Protein AF-A0A173TYJ1-F1 (afdb_monomer)

Foldseek 3Di:
DLLLLLLLVLLVDLDDDPLLLLLLLLLVLLLVCVVVVVPPDPVVSLVSSVVSCVVSCVVVVHDPVRDLLLLNLLSNLLLLLLSDPDLVSSLVVSLSSNVSRDPPPVSSNSSSLLSSLLVCLQVVNALVCSQVVCCVPVVDHQDCPDDLVSVLSVLLNVDDASCRSSV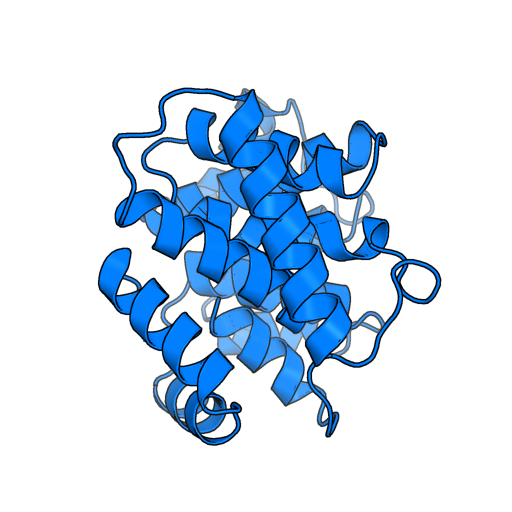VQSPPPDSSSSSSNRSSRQSNHADDPVSSVVSLVSDDPSSNVSVVSSCVVSVGHD

Solvent-accessible surface area (backbone atoms only — not comparable to full-atom values): 11935 Å² total; per-residue (Å²): 94,68,32,18,54,42,38,46,54,78,66,73,58,99,62,88,47,72,48,55,53,48,26,49,30,45,40,51,45,55,58,47,44,70,77,43,77,83,70,88,49,76,71,57,56,56,49,48,49,52,53,37,44,50,51,49,33,55,73,68,74,44,54,81,89,77,48,72,50,64,78,34,33,53,43,38,10,44,44,41,5,57,66,39,91,45,61,66,53,8,28,52,52,16,30,53,62,23,51,80,51,38,84,51,62,69,55,22,51,53,7,14,53,52,4,32,52,23,29,41,19,64,73,66,49,60,63,85,51,47,62,58,51,32,38,73,77,64,73,37,82,86,47,77,86,78,40,72,66,44,34,49,50,56,49,49,60,76,39,92,43,38,65,58,37,45,60,75,42,62,79,51,91,48,68,68,54,26,28,45,44,14,30,49,35,49,24,73,26,76,50,55,57,71,56,47,52,56,44,53,74,72,41,57,68,70,58,35,51,49,52,55,49,50,30,64,75,54,73,50,86,88

Nearest PDB structures (foldseek):
  6hh4-assembly1_A  TM=6.568E-01  e=1.892E-03  Latimeria chalumnae
  2qty-assembly2_B  TM=6.455E-01  e=4.835E-03  Mus musculus
  2woc-assembly3_C  TM=5.487E-01  e=9.681E-04  Rhodospirillum rubrum
  6hh4-assembly2_B  TM=6.088E-01  e=3.234E-03  Latimeria chalumnae
  6d36-assembly1_C  TM=6.332E-01  e=6.045E-03  Homo sapiens

Secondary structure (DSSP, 8-state):
-HHHHHHHHTTT-SS--HHHHHHHHHHHHHHHHHHTTT---HHHHHHHHHHHHHHHHHHTT--TTT--GGGGHHHHHHHHHHH-SSHHHHHHHHHHHHHHH---HHHHHHHHHHHHHHHHHHTT--GGGHHHHHHHHH-----TTS-HHHHHHHHHHT-SSHHHHHHHHTT-S-HHHHHHHHHHHHHHSPPPHHHHHHHHHHS-HHHHHHHHHHHHHTT---

Sequence (222 aa):
MLGCIIGDNLRNQKNSSEGITIMMAVADVLLSKLVFEDLRQESESDTLYRNRFDYFMTHAKKTKKDIQLSQWTQIAAIPIGFSSNTIDEAKEEAKRCTRIMTDNKKKQEEAALLASLIFLGKEGVPKEAIPFFLEAEYNLKLTPKKSPLARAILDLISQESFESYLEHNKLAKRRSYTLLCGGLGQAFFPLPASLSNATLDLLHEDYKRIVLSFHKTYDLAF

Organism: NCBI:txid154288

pLDDT: mean 83.15, std 14.78, range [38.94, 97.81]

Radius of gyration: 16.13 Å; Cα contacts (8 Å, |Δi|>4): 308; chains: 1; bounding box: 39×39×38 Å

Structure (mmCIF, N/CA/C/O backbone):
data_AF-A0A173TYJ1-F1
#
_entry.id   AF-A0A173TYJ1-F1
#
loop_
_atom_site.group_PDB
_atom_site.id
_atom_site.type_symbol
_atom_site.label_atom_id
_atom_site.label_alt_id
_atom_site.label_comp_id
_atom_site.label_asym_id
_atom_site.label_entity_id
_atom_site.label_seq_id
_atom_site.pdbx_PDB_ins_code
_atom_site.Cartn_x
_atom_site.Cartn_y
_atom_site.Cartn_z
_atom_site.occupancy
_atom_site.B_iso_or_equiv
_atom_site.auth_seq_id
_atom_site.auth_comp_id
_atom_site.auth_asym_id
_atom_site.auth_atom_id
_atom_site.pdbx_PDB_model_num
ATOM 1 N N . MET A 1 1 ? 1.668 -3.776 -5.294 1.00 88.69 1 MET A N 1
ATOM 2 C CA . MET A 1 1 ? 2.680 -4.801 -4.936 1.00 88.69 1 MET A CA 1
ATOM 3 C C . MET A 1 1 ? 3.944 -4.761 -5.785 1.00 88.69 1 MET A C 1
ATOM 5 O O . MET A 1 1 ? 5.025 -4.718 -5.207 1.00 88.69 1 MET A O 1
ATOM 9 N N . LEU A 1 2 ? 3.849 -4.839 -7.118 1.00 91.38 2 LEU A N 1
ATOM 10 C CA . LEU A 1 2 ? 5.015 -4.875 -8.008 1.00 91.38 2 LEU A CA 1
ATOM 11 C C . LEU A 1 2 ? 5.965 -3.681 -7.798 1.00 91.38 2 LEU A C 1
ATOM 13 O O . LEU A 1 2 ? 7.179 -3.868 -7.770 1.00 91.38 2 LEU A O 1
ATOM 17 N N . GLY A 1 3 ? 5.428 -2.492 -7.508 1.00 90.62 3 GLY A N 1
ATOM 18 C CA . GLY A 1 3 ? 6.224 -1.311 -7.181 1.00 90.62 3 GLY A CA 1
ATOM 19 C C . GLY A 1 3 ? 7.145 -1.494 -5.970 1.00 90.62 3 GLY A C 1
ATOM 20 O O . GLY A 1 3 ? 8.275 -1.009 -5.985 1.00 90.62 3 GLY A O 1
ATOM 21 N N . CYS A 1 4 ? 6.733 -2.255 -4.947 1.00 90.62 4 CYS A N 1
ATOM 22 C CA . CYS A 1 4 ? 7.606 -2.598 -3.816 1.00 90.62 4 CYS A CA 1
ATOM 23 C C . CYS A 1 4 ? 8.825 -3.387 -4.283 1.00 90.62 4 CYS A C 1
ATOM 25 O O . CYS A 1 4 ? 9.942 -3.100 -3.868 1.00 90.62 4 CYS A O 1
ATOM 27 N N . ILE A 1 5 ? 8.600 -4.379 -5.144 1.00 89.94 5 ILE A N 1
ATOM 28 C CA . ILE A 1 5 ? 9.644 -5.265 -5.659 1.00 89.94 5 ILE A CA 1
ATOM 29 C C . ILE A 1 5 ? 10.603 -4.464 -6.548 1.00 89.94 5 ILE A C 1
ATOM 31 O O . ILE A 1 5 ? 11.814 -4.608 -6.405 1.00 89.94 5 ILE A O 1
ATOM 35 N N . ILE A 1 6 ? 10.083 -3.543 -7.371 1.00 88.88 6 ILE A N 1
ATOM 36 C CA . ILE A 1 6 ? 10.904 -2.589 -8.134 1.00 88.88 6 ILE A CA 1
ATOM 37 C C . ILE A 1 6 ? 11.791 -1.770 -7.181 1.00 88.88 6 ILE A C 1
ATOM 39 O O . ILE A 1 6 ? 13.009 -1.717 -7.358 1.00 88.88 6 ILE A O 1
ATOM 43 N N . GLY A 1 7 ? 11.211 -1.185 -6.126 1.00 84.25 7 GLY A N 1
ATOM 44 C CA . GLY A 1 7 ? 11.958 -0.422 -5.120 1.00 84.25 7 GLY A CA 1
ATOM 45 C C . GLY A 1 7 ? 13.030 -1.242 -4.387 1.00 84.25 7 GLY A C 1
ATOM 46 O O . GLY A 1 7 ? 14.051 -0.695 -3.967 1.00 84.25 7 GLY A O 1
ATOM 47 N N . ASP A 1 8 ? 12.828 -2.553 -4.251 1.00 84.88 8 ASP A N 1
ATOM 48 C CA . ASP A 1 8 ? 13.813 -3.484 -3.698 1.00 84.88 8 ASP A CA 1
ATOM 49 C C . ASP A 1 8 ? 14.961 -3.767 -4.672 1.00 84.88 8 ASP A C 1
ATOM 51 O O . ASP A 1 8 ? 16.135 -3.704 -4.296 1.00 84.88 8 ASP A O 1
ATOM 55 N N . ASN A 1 9 ? 14.618 -4.033 -5.934 1.00 81.88 9 ASN A N 1
ATOM 56 C CA . ASN A 1 9 ? 15.557 -4.368 -7.001 1.00 81.88 9 ASN A CA 1
ATOM 57 C C . ASN A 1 9 ? 16.523 -3.214 -7.293 1.00 81.88 9 ASN A C 1
ATOM 59 O O . ASN A 1 9 ? 17.716 -3.451 -7.478 1.00 81.88 9 ASN A O 1
ATOM 63 N N . LEU A 1 10 ? 16.054 -1.963 -7.220 1.00 75.62 10 LEU A N 1
ATOM 64 C CA . LEU A 1 10 ? 16.897 -0.769 -7.382 1.00 75.62 10 LEU A CA 1
ATOM 65 C C . LEU A 1 10 ? 18.027 -0.663 -6.343 1.00 75.62 10 LEU A C 1
ATOM 67 O O . LEU A 1 10 ? 18.980 0.090 -6.539 1.00 75.62 10 LEU A O 1
ATOM 71 N N . ARG A 1 11 ? 17.964 -1.421 -5.241 1.00 71.94 11 ARG A N 1
ATOM 72 C CA . ARG A 1 11 ? 19.040 -1.479 -4.240 1.00 71.94 11 ARG A CA 1
ATOM 73 C C . ARG A 1 11 ? 20.117 -2.523 -4.551 1.00 71.94 11 ARG A C 1
ATOM 75 O O . ARG A 1 11 ? 21.029 -2.673 -3.738 1.00 71.94 11 ARG A O 1
ATOM 82 N N . ASN A 1 12 ? 20.042 -3.225 -5.689 1.00 60.88 12 ASN A N 1
ATOM 83 C CA . ASN A 1 12 ? 21.035 -4.203 -6.160 1.00 60.88 12 ASN A CA 1
ATOM 84 C C . ASN A 1 12 ? 21.387 -5.298 -5.131 1.00 60.88 12 ASN A C 1
ATOM 86 O O . ASN A 1 12 ? 22.544 -5.707 -5.011 1.00 60.88 12 ASN A O 1
ATOM 90 N N . GLN A 1 13 ? 20.410 -5.790 -4.361 1.00 58.31 13 GLN A N 1
ATOM 91 C CA . GLN A 1 13 ? 20.639 -6.881 -3.406 1.00 58.31 13 GLN A CA 1
ATOM 92 C C . GLN A 1 13 ? 20.129 -8.211 -3.969 1.00 58.31 13 GLN A C 1
ATOM 94 O O . GLN A 1 13 ? 18.944 -8.362 -4.227 1.00 58.31 13 GLN A O 1
ATOM 99 N N . LYS A 1 14 ? 21.029 -9.196 -4.107 1.00 49.94 14 LYS A N 1
ATOM 100 C CA . LYS A 1 14 ? 20.789 -10.506 -4.755 1.00 49.94 14 LYS A CA 1
ATOM 101 C C . LYS A 1 14 ? 19.705 -11.400 -4.119 1.00 49.94 14 LYS A C 1
ATOM 103 O O . LYS A 1 14 ? 19.405 -12.441 -4.686 1.00 49.94 14 LYS A O 1
ATOM 108 N N . ASN A 1 15 ? 19.114 -11.025 -2.981 1.00 52.38 15 ASN A N 1
ATOM 109 C CA . ASN A 1 15 ? 18.139 -11.850 -2.260 1.00 52.38 15 ASN A CA 1
ATOM 110 C C . ASN A 1 15 ? 16.846 -11.076 -1.984 1.00 52.38 15 ASN A C 1
ATOM 112 O O . ASN A 1 15 ? 16.900 -9.964 -1.445 1.00 52.38 15 ASN A O 1
ATOM 116 N N . SER A 1 16 ? 15.700 -11.709 -2.258 1.00 58.97 16 SER A N 1
ATOM 117 C CA . SER A 1 16 ? 14.368 -11.255 -1.832 1.00 58.97 16 SER A CA 1
ATOM 118 C C . SER A 1 16 ? 14.356 -10.916 -0.334 1.00 58.97 16 SER A C 1
ATOM 120 O O . SER A 1 16 ? 14.865 -11.672 0.500 1.00 58.97 16 SER A O 1
ATOM 122 N N . SER A 1 17 ? 13.818 -9.743 0.014 1.00 73.44 17 SER A N 1
ATOM 123 C CA . SER A 1 17 ? 13.701 -9.308 1.410 1.00 73.44 17 SER A CA 1
ATOM 124 C C . SER A 1 17 ? 12.663 -10.121 2.187 1.00 73.44 17 SER A C 1
ATOM 126 O O . SER A 1 17 ? 11.660 -10.581 1.640 1.00 73.44 17 SER A O 1
ATOM 128 N N . GLU A 1 18 ? 12.851 -10.204 3.510 1.00 79.06 18 GLU A N 1
ATOM 129 C CA . GLU A 1 18 ? 11.788 -10.595 4.454 1.00 79.06 18 GLU A CA 1
ATOM 130 C C . GLU A 1 18 ? 10.476 -9.854 4.180 1.00 79.06 18 GLU A C 1
ATOM 132 O O . GLU A 1 18 ? 9.417 -10.474 4.159 1.00 79.06 18 GLU A O 1
ATOM 137 N N . GLY A 1 19 ? 10.555 -8.544 3.920 1.00 83.19 19 GLY A N 1
ATOM 138 C CA . GLY A 1 19 ? 9.397 -7.715 3.601 1.00 83.19 19 GLY A CA 1
ATOM 139 C C . GLY A 1 19 ? 8.627 -8.200 2.372 1.00 83.19 19 GLY A C 1
ATOM 140 O O . GLY A 1 19 ? 7.406 -8.294 2.440 1.00 83.19 19 GLY A O 1
ATOM 141 N N . ILE A 1 20 ? 9.314 -8.572 1.283 1.00 86.75 20 ILE A N 1
ATOM 142 C CA . ILE A 1 20 ? 8.656 -9.147 0.096 1.00 86.75 20 ILE A CA 1
ATOM 143 C C . ILE A 1 20 ? 7.993 -10.478 0.437 1.00 86.75 20 ILE A C 1
ATOM 145 O O . ILE A 1 20 ? 6.848 -10.683 0.060 1.00 86.75 20 ILE A O 1
ATOM 149 N N . THR A 1 21 ? 8.670 -11.362 1.170 1.00 84.25 21 THR A N 1
ATOM 150 C CA . THR A 1 21 ? 8.099 -12.670 1.546 1.00 84.25 21 THR A CA 1
ATOM 151 C C . THR A 1 21 ? 6.814 -12.503 2.365 1.00 84.25 21 THR A C 1
ATOM 153 O O . THR A 1 21 ? 5.808 -13.149 2.089 1.00 84.25 21 THR A O 1
ATOM 156 N N . ILE A 1 22 ? 6.821 -11.582 3.331 1.00 84.44 22 ILE A N 1
ATOM 157 C CA . ILE A 1 22 ? 5.650 -11.232 4.148 1.00 84.44 22 ILE A CA 1
ATOM 158 C C . ILE A 1 22 ? 4.536 -10.644 3.272 1.00 84.44 22 ILE A C 1
ATOM 160 O O . ILE A 1 22 ? 3.385 -11.054 3.394 1.00 84.44 22 ILE A O 1
ATOM 164 N N . MET A 1 23 ? 4.867 -9.724 2.364 1.00 91.12 23 MET A N 1
ATOM 165 C CA . MET A 1 23 ? 3.902 -9.145 1.426 1.00 91.12 23 MET A CA 1
ATOM 166 C C . MET A 1 23 ? 3.263 -10.213 0.528 1.00 91.12 23 MET A C 1
ATOM 168 O O . MET A 1 23 ? 2.050 -10.198 0.340 1.00 91.12 23 MET A O 1
ATOM 172 N N . MET A 1 24 ? 4.059 -11.158 0.013 1.00 89.75 24 MET A N 1
ATOM 173 C CA . MET A 1 24 ? 3.571 -12.278 -0.799 1.00 89.75 24 MET A CA 1
ATOM 174 C C . MET A 1 24 ? 2.641 -13.188 0.003 1.00 89.75 24 MET A C 1
ATOM 176 O O . MET A 1 24 ? 1.602 -13.583 -0.513 1.00 89.75 24 MET A O 1
ATOM 180 N N . ALA A 1 25 ? 2.965 -13.472 1.269 1.00 85.81 25 ALA A N 1
ATOM 181 C CA . ALA A 1 25 ? 2.103 -14.271 2.136 1.00 85.81 25 ALA A CA 1
ATOM 182 C C . ALA A 1 25 ? 0.732 -13.612 2.345 1.00 85.81 25 ALA A C 1
ATOM 184 O O . ALA A 1 25 ? -0.291 -14.287 2.268 1.00 85.81 25 ALA A O 1
ATOM 185 N N . VAL A 1 26 ? 0.696 -12.293 2.558 1.00 89.44 26 VAL A N 1
ATOM 186 C CA . VAL A 1 26 ? -0.569 -11.553 2.678 1.00 89.44 26 VAL A CA 1
ATOM 187 C C . VAL A 1 26 ? -1.345 -11.565 1.362 1.00 89.44 26 VAL A C 1
ATOM 189 O O . VAL A 1 26 ? -2.544 -11.825 1.369 1.00 89.44 26 VAL A O 1
ATOM 192 N N . ALA A 1 27 ? -0.675 -11.337 0.234 1.00 92.38 27 ALA A N 1
ATOM 193 C CA . ALA A 1 27 ? -1.309 -11.373 -1.079 1.00 92.38 27 ALA A CA 1
ATOM 194 C C . ALA A 1 27 ? -1.906 -12.750 -1.413 1.00 92.38 27 ALA A C 1
ATOM 196 O O . ALA A 1 27 ? -3.019 -12.823 -1.925 1.00 92.38 27 ALA A O 1
ATOM 197 N N . ASP A 1 28 ? -1.206 -13.835 -1.074 1.00 88.88 28 ASP A N 1
ATOM 198 C CA . ASP A 1 28 ? -1.685 -15.212 -1.252 1.00 88.88 28 ASP A CA 1
ATOM 199 C C . ASP A 1 28 ? -2.909 -15.517 -0.371 1.00 88.88 28 ASP A C 1
ATOM 201 O O . ASP A 1 28 ? -3.846 -16.185 -0.811 1.00 88.88 28 ASP A O 1
ATOM 205 N N . VAL A 1 29 ? -2.951 -14.983 0.859 1.00 85.69 29 VAL A N 1
ATOM 206 C CA . VAL A 1 29 ? -4.139 -15.074 1.729 1.00 85.69 29 VAL A CA 1
ATOM 207 C C . VAL A 1 29 ? -5.327 -14.355 1.100 1.00 85.69 29 VAL A C 1
ATOM 209 O O . VAL A 1 29 ? -6.411 -14.929 1.046 1.00 85.69 29 VAL A O 1
ATOM 212 N N . LEU A 1 30 ? -5.134 -13.130 0.613 1.00 88.44 30 LEU A N 1
ATOM 213 C CA . LEU A 1 30 ? -6.199 -12.329 0.001 1.00 88.44 30 LEU A CA 1
ATOM 214 C C . LEU A 1 30 ? -6.744 -12.995 -1.271 1.00 88.44 30 LEU A C 1
ATOM 216 O O . LEU A 1 30 ? -7.954 -13.133 -1.423 1.00 88.44 30 LEU A O 1
ATOM 220 N N . LEU A 1 31 ? -5.855 -13.521 -2.119 1.00 87.06 31 LEU A N 1
ATOM 221 C CA . LEU A 1 31 ? -6.231 -14.331 -3.279 1.00 87.06 31 LEU A CA 1
ATOM 222 C C . LEU A 1 31 ? -6.998 -15.596 -2.880 1.00 87.06 31 LEU A C 1
ATOM 224 O O . LEU A 1 31 ? -7.978 -15.946 -3.529 1.00 87.06 31 LEU A O 1
ATOM 228 N N . SER A 1 32 ? -6.583 -16.273 -1.806 1.00 80.81 32 SER A N 1
ATOM 229 C CA . SER A 1 32 ? -7.282 -17.463 -1.307 1.00 80.81 32 SER A CA 1
ATOM 230 C C . SER A 1 32 ? -8.671 -17.119 -0.763 1.00 80.81 32 SER A C 1
ATOM 232 O O . SER A 1 32 ? -9.611 -17.858 -1.018 1.00 80.81 32 SER A O 1
ATOM 234 N N . LYS A 1 33 ? -8.835 -16.001 -0.043 1.00 68.62 33 LYS A N 1
ATOM 235 C CA . LYS A 1 33 ? -10.142 -15.568 0.481 1.00 68.62 33 LYS A CA 1
ATOM 236 C C . LYS A 1 33 ? -11.167 -15.346 -0.627 1.00 68.62 33 LYS A C 1
ATOM 238 O O . LYS A 1 33 ? -12.311 -15.728 -0.438 1.00 68.62 33 LYS A O 1
ATOM 243 N N . LEU A 1 34 ? -10.747 -14.830 -1.781 1.00 56.16 34 LEU A N 1
ATOM 244 C CA . LEU A 1 34 ? -11.617 -14.704 -2.956 1.00 56.16 34 LEU A CA 1
ATOM 245 C C . LEU A 1 34 ? -12.065 -16.057 -3.526 1.00 56.16 34 LEU A C 1
ATOM 247 O O . LEU A 1 34 ? -13.153 -16.177 -4.072 1.00 56.16 34 LEU A O 1
ATOM 251 N N . VAL A 1 35 ? -11.245 -17.100 -3.379 1.00 54.88 35 VAL A N 1
ATOM 252 C CA . VAL A 1 35 ? -11.627 -18.475 -3.750 1.00 54.88 35 VAL A CA 1
ATOM 253 C C . VAL A 1 35 ? -12.593 -19.082 -2.721 1.00 54.88 35 VAL A C 1
ATOM 255 O O . VAL A 1 35 ? -13.340 -20.001 -3.045 1.00 54.88 35 VAL A O 1
ATOM 258 N N . PHE A 1 36 ? -12.598 -18.559 -1.492 1.00 40.84 36 PHE A N 1
ATOM 259 C CA . PHE A 1 36 ? -13.346 -19.068 -0.342 1.00 40.84 36 PHE A CA 1
ATOM 260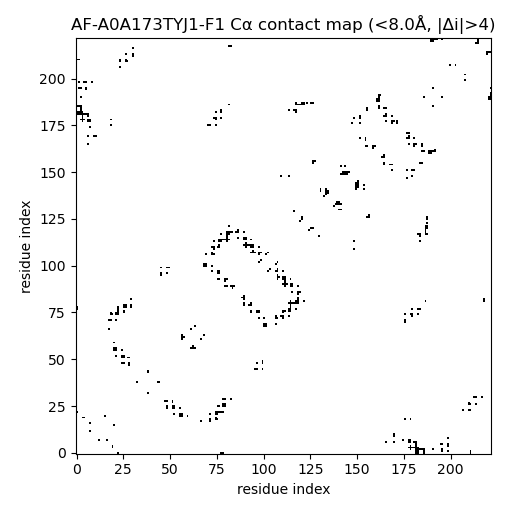 C C . PHE A 1 36 ? -14.321 -18.031 0.253 1.00 40.84 36 PHE A C 1
ATOM 262 O O . PHE A 1 36 ? -14.509 -18.032 1.469 1.00 40.84 36 PHE A O 1
ATOM 269 N N . GLU A 1 37 ? -14.951 -17.159 -0.549 1.00 45.28 37 GLU A N 1
ATOM 270 C CA . GLU A 1 37 ? -15.876 -16.090 -0.085 1.00 45.28 37 GLU A CA 1
ATOM 271 C C . GLU A 1 37 ? -17.073 -16.574 0.781 1.00 45.28 37 GLU A C 1
ATOM 273 O O . GLU A 1 37 ? -17.826 -15.761 1.318 1.00 45.28 37 GLU A O 1
ATOM 278 N N . ASP A 1 38 ? -17.202 -17.881 1.024 1.00 38.94 38 ASP A N 1
ATOM 279 C CA . ASP A 1 38 ? -18.091 -18.487 2.022 1.00 38.94 38 ASP A CA 1
ATOM 280 C C . ASP A 1 38 ? -17.606 -18.391 3.492 1.00 38.94 38 ASP A C 1
ATOM 282 O O . ASP A 1 38 ? -18.388 -18.640 4.414 1.00 38.94 38 ASP A O 1
ATOM 286 N N . LEU A 1 39 ? -16.351 -18.014 3.779 1.00 39.53 39 LEU A N 1
ATOM 287 C CA . LEU A 1 39 ? -15.814 -18.008 5.154 1.00 39.53 39 LEU A CA 1
ATOM 288 C C . LEU A 1 39 ? -16.104 -16.688 5.894 1.00 39.53 39 LEU A C 1
ATOM 290 O O . LEU A 1 39 ? -15.255 -15.805 6.023 1.00 39.53 39 LEU A O 1
ATOM 294 N N . ARG A 1 40 ? -17.328 -16.564 6.424 1.00 39.94 40 ARG A N 1
ATOM 295 C CA . ARG A 1 40 ? -17.823 -15.397 7.190 1.00 39.94 40 ARG A CA 1
ATOM 296 C C . ARG A 1 40 ? -17.394 -15.326 8.670 1.00 39.94 40 ARG A C 1
ATOM 298 O O . ARG A 1 40 ? -17.998 -14.562 9.419 1.00 39.94 40 ARG A O 1
ATOM 305 N N . GLN A 1 41 ? -16.388 -16.073 9.140 1.00 50.31 41 GLN A N 1
ATOM 306 C CA . GLN A 1 41 ? -15.991 -16.037 10.561 1.00 50.31 41 GLN A CA 1
ATOM 307 C C . GLN A 1 41 ? -14.593 -15.448 10.810 1.00 50.31 41 GLN A C 1
ATOM 309 O O . GLN A 1 41 ? -13.582 -15.860 10.236 1.00 50.31 41 GLN A O 1
ATOM 314 N N . GLU A 1 42 ? -14.519 -14.482 11.734 1.00 50.12 42 GLU A N 1
ATOM 315 C CA . GLU A 1 42 ? -13.272 -13.830 12.151 1.00 50.12 42 GLU A CA 1
ATOM 316 C C . GLU A 1 42 ? -12.235 -14.814 12.733 1.00 50.12 42 GLU A C 1
ATOM 318 O O . GLU A 1 42 ? -11.037 -14.591 12.612 1.00 50.12 42 GLU A O 1
ATOM 323 N N . SER A 1 43 ? -12.630 -15.947 13.303 1.00 55.00 43 SER A N 1
ATOM 324 C CA . SER A 1 43 ? -11.681 -16.938 13.836 1.00 55.00 43 SER A CA 1
ATOM 325 C C . SER A 1 43 ? -10.901 -17.683 12.739 1.00 55.00 43 SER A C 1
ATOM 327 O O . SER A 1 43 ? -9.718 -18.004 12.904 1.00 55.00 43 SER A O 1
ATOM 329 N N . GLU A 1 44 ? -11.528 -17.933 11.590 1.00 58.06 44 GLU A N 1
ATOM 330 C CA . GLU A 1 44 ? -10.954 -18.741 10.508 1.00 58.06 44 GLU A CA 1
ATOM 331 C C . GLU A 1 44 ? -9.955 -17.946 9.669 1.00 58.06 44 GLU A C 1
ATOM 333 O O . GLU A 1 44 ? -8.884 -18.443 9.320 1.00 58.06 44 GLU A O 1
ATOM 338 N N . SER A 1 45 ? -10.242 -16.671 9.415 1.00 56.84 45 SER A N 1
ATOM 339 C CA . SER A 1 45 ? -9.342 -15.815 8.640 1.00 56.84 45 SER A CA 1
ATOM 340 C C . SER A 1 45 ? -8.037 -15.486 9.397 1.00 56.84 45 SER A C 1
ATOM 342 O O . SER A 1 45 ? -6.968 -15.446 8.786 1.00 56.84 45 SER A O 1
ATOM 344 N N . ASP A 1 46 ? -8.075 -15.343 10.729 1.00 62.62 46 ASP A N 1
ATOM 345 C CA . ASP A 1 46 ? -6.857 -15.179 11.548 1.00 62.62 46 ASP A CA 1
ATOM 346 C C . ASP A 1 46 ? -5.976 -16.430 11.490 1.00 62.62 46 ASP A C 1
ATOM 348 O O . ASP A 1 46 ? -4.745 -16.351 11.413 1.00 62.62 46 ASP A O 1
ATOM 352 N N . THR A 1 47 ? -6.624 -17.593 11.486 1.00 64.06 47 THR A N 1
ATOM 353 C CA . THR A 1 47 ? -5.971 -18.892 11.338 1.00 64.06 47 THR A CA 1
ATOM 354 C C . THR A 1 47 ? -5.346 -19.032 9.948 1.00 64.06 47 THR A C 1
ATOM 356 O O . THR A 1 47 ? -4.202 -19.469 9.836 1.00 64.06 47 THR A O 1
ATOM 359 N N . LEU A 1 48 ? -6.030 -18.581 8.891 1.00 62.81 48 LEU A N 1
ATOM 360 C CA . LEU A 1 48 ? -5.517 -18.598 7.519 1.00 62.81 48 LEU A CA 1
ATOM 361 C C . LEU A 1 48 ? -4.263 -17.729 7.359 1.00 62.81 48 LEU A C 1
ATOM 363 O O . LEU A 1 48 ? -3.262 -18.199 6.814 1.00 62.81 48 LEU A O 1
ATOM 367 N N . TYR A 1 49 ? -4.285 -16.497 7.880 1.00 61.28 49 TYR A N 1
ATOM 368 C CA . TYR A 1 49 ? -3.102 -15.638 7.904 1.00 61.28 49 TYR A CA 1
ATOM 369 C C . TYR A 1 49 ? -1.945 -16.314 8.632 1.00 61.28 49 TYR A C 1
ATOM 371 O O . TYR A 1 49 ? -0.855 -16.410 8.074 1.00 61.28 49 TYR A O 1
ATOM 379 N N . ARG A 1 50 ? -2.171 -16.829 9.848 1.00 65.75 50 ARG A N 1
ATOM 380 C CA . ARG A 1 50 ? -1.130 -17.529 10.620 1.00 65.75 50 ARG A CA 1
ATOM 381 C C . ARG A 1 50 ? -0.541 -18.708 9.845 1.00 65.75 50 ARG A C 1
ATOM 383 O O . ARG A 1 50 ? 0.679 -18.788 9.734 1.00 65.75 50 ARG A O 1
ATOM 390 N N . ASN A 1 51 ? -1.382 -19.549 9.249 1.00 65.75 51 ASN A N 1
ATOM 391 C CA . ASN A 1 51 ? -0.951 -20.725 8.493 1.00 65.75 51 ASN A CA 1
ATOM 392 C C . ASN A 1 51 ? -0.131 -20.355 7.249 1.00 65.75 51 ASN A C 1
ATOM 394 O O . ASN A 1 51 ? 0.890 -20.984 6.977 1.00 65.75 51 ASN A O 1
ATOM 398 N N . ARG A 1 52 ? -0.536 -19.321 6.499 1.00 67.81 52 ARG A N 1
ATOM 399 C CA . ARG A 1 52 ? 0.196 -18.867 5.304 1.00 67.81 52 ARG A CA 1
ATOM 400 C C . ARG A 1 52 ? 1.483 -18.136 5.660 1.00 67.81 52 ARG A C 1
ATOM 402 O O . ARG A 1 52 ? 2.506 -18.382 5.024 1.00 67.81 52 ARG A O 1
ATOM 409 N N . PHE A 1 53 ? 1.471 -17.309 6.706 1.00 66.06 53 PHE A N 1
ATOM 410 C CA . PHE A 1 53 ? 2.699 -16.755 7.271 1.00 66.06 53 PHE A CA 1
ATOM 411 C C . PHE A 1 53 ? 3.664 -17.882 7.643 1.00 66.06 53 PHE A C 1
ATOM 413 O O . PHE A 1 53 ? 4.811 -17.854 7.211 1.00 66.06 53 PHE A O 1
ATOM 420 N N . ASP A 1 54 ? 3.207 -18.909 8.357 1.00 65.69 54 ASP A N 1
ATOM 421 C CA . ASP A 1 54 ? 4.051 -20.039 8.754 1.00 65.69 54 ASP A CA 1
ATOM 422 C C . ASP A 1 54 ? 4.567 -20.839 7.550 1.00 65.69 54 ASP A C 1
ATOM 424 O O . ASP A 1 54 ? 5.748 -21.194 7.512 1.00 65.69 54 ASP A O 1
ATOM 428 N N . TYR A 1 55 ? 3.739 -21.032 6.521 1.00 65.81 55 TYR A N 1
ATOM 429 C CA . TYR A 1 55 ? 4.133 -21.660 5.260 1.00 65.81 55 TYR A CA 1
ATOM 430 C C . TYR A 1 55 ? 5.259 -20.891 4.550 1.00 65.81 55 TYR A C 1
ATOM 432 O O . TYR A 1 55 ? 6.310 -21.473 4.264 1.00 65.81 55 TYR A O 1
ATOM 440 N N . PHE A 1 56 ? 5.083 -19.587 4.305 1.00 63.16 56 PHE A N 1
ATOM 441 C CA . PHE A 1 56 ? 6.077 -18.774 3.595 1.00 63.16 56 PHE A CA 1
ATOM 442 C C . PHE A 1 56 ? 7.344 -18.536 4.423 1.00 63.16 56 PHE A C 1
ATOM 444 O O . PHE A 1 56 ? 8.442 -18.513 3.872 1.00 63.16 56 PHE A O 1
ATOM 451 N N . MET A 1 57 ? 7.227 -18.430 5.748 1.00 63.09 57 MET A N 1
ATOM 452 C CA . MET A 1 57 ? 8.376 -18.299 6.652 1.00 63.09 57 MET A CA 1
ATOM 453 C C . MET A 1 57 ? 9.224 -19.577 6.672 1.00 63.09 57 MET A C 1
ATOM 455 O O . MET A 1 57 ? 10.451 -19.511 6.570 1.00 63.09 57 MET A O 1
ATOM 459 N N . THR A 1 58 ? 8.570 -20.744 6.701 1.00 60.94 58 THR A N 1
ATOM 460 C CA . THR A 1 58 ? 9.240 -22.051 6.612 1.00 60.94 58 THR A CA 1
ATOM 461 C C . THR A 1 58 ? 9.936 -22.228 5.258 1.00 60.94 58 THR A C 1
ATOM 463 O O . THR A 1 58 ? 11.102 -22.623 5.220 1.00 60.94 58 THR A O 1
ATOM 466 N N . HIS A 1 59 ? 9.281 -21.859 4.149 1.00 56.53 59 HIS A N 1
ATOM 467 C CA . HIS A 1 59 ? 9.871 -21.930 2.802 1.00 56.53 59 HIS A CA 1
ATOM 468 C C . HIS A 1 59 ? 11.027 -20.942 2.601 1.00 56.53 59 HIS A C 1
ATOM 470 O O . HIS A 1 59 ? 12.011 -21.270 1.939 1.00 56.53 59 HIS A O 1
ATOM 476 N N . ALA A 1 60 ? 10.978 -19.772 3.240 1.00 53.16 60 ALA A N 1
ATOM 477 C CA . ALA A 1 60 ? 12.083 -18.817 3.251 1.00 53.16 60 ALA A CA 1
ATOM 478 C C . ALA A 1 60 ? 13.276 -19.258 4.126 1.00 53.16 60 ALA A C 1
ATOM 480 O O . ALA A 1 60 ? 14.257 -18.519 4.218 1.00 53.16 60 ALA A O 1
ATOM 481 N N . LYS A 1 61 ? 13.212 -20.442 4.763 1.00 52.81 61 LYS A N 1
ATOM 482 C CA . LYS A 1 61 ? 14.188 -20.957 5.743 1.00 52.81 61 LYS A CA 1
ATOM 483 C C . LYS A 1 61 ? 14.451 -19.980 6.895 1.00 52.81 61 LYS A C 1
ATOM 485 O O . LYS A 1 61 ? 15.579 -19.877 7.375 1.00 52.81 61 LYS A O 1
ATOM 490 N N . LYS A 1 62 ? 13.428 -19.243 7.337 1.00 52.59 62 LYS A N 1
ATOM 491 C CA . LYS A 1 62 ? 13.543 -18.284 8.444 1.00 52.59 62 LYS A CA 1
ATOM 492 C C . LYS A 1 62 ? 12.590 -18.659 9.563 1.00 52.59 62 LYS A C 1
ATOM 494 O O . LYS A 1 62 ? 11.422 -18.952 9.324 1.00 52.59 62 LYS A O 1
ATOM 499 N N . THR A 1 63 ? 13.067 -18.629 10.803 1.00 47.97 63 THR A N 1
ATOM 500 C CA . THR A 1 63 ? 12.191 -18.875 11.950 1.00 47.97 63 THR A CA 1
ATOM 501 C C . THR A 1 63 ? 11.534 -17.570 12.411 1.00 47.97 63 THR A C 1
ATOM 503 O O . THR A 1 63 ? 12.086 -16.483 12.236 1.00 47.97 63 THR A O 1
ATOM 506 N N . LYS A 1 64 ? 10.363 -17.650 13.064 1.00 49.19 64 LYS A N 1
ATOM 507 C CA . LYS A 1 64 ? 9.728 -16.495 13.738 1.00 49.19 64 LYS A CA 1
ATOM 508 C C . LYS A 1 64 ? 10.647 -15.814 14.769 1.00 49.19 64 LYS A C 1
ATOM 510 O O . LYS A 1 64 ? 10.409 -14.658 15.099 1.00 49.19 64 LYS A O 1
ATOM 515 N N . LYS A 1 65 ? 11.681 -16.505 15.276 1.00 45.69 65 LYS A N 1
ATOM 516 C CA . LYS A 1 65 ? 12.685 -15.937 16.193 1.00 45.69 65 LYS A CA 1
ATOM 517 C C . LYS A 1 65 ? 13.737 -15.076 15.481 1.00 45.69 65 LYS A C 1
ATOM 519 O O . LYS A 1 65 ? 14.321 -14.216 16.131 1.00 45.69 65 LYS A O 1
ATOM 524 N N . ASP A 1 66 ? 13.923 -15.253 14.172 1.00 47.50 66 ASP A N 1
ATOM 525 C CA . ASP A 1 66 ? 14.952 -14.553 13.388 1.00 47.50 66 ASP A CA 1
ATOM 526 C C . ASP A 1 66 ? 14.430 -13.283 12.703 1.00 47.50 66 ASP A C 1
ATOM 528 O O . ASP A 1 66 ? 15.214 -12.452 12.249 1.00 47.50 66 ASP A O 1
ATOM 532 N N . ILE A 1 67 ? 13.106 -13.105 12.626 1.00 59.59 67 ILE A N 1
ATOM 533 C CA . ILE A 1 67 ? 12.485 -11.974 11.931 1.00 59.59 67 ILE A CA 1
ATOM 534 C C . ILE A 1 67 ? 11.748 -11.100 12.936 1.00 59.59 67 ILE A C 1
ATOM 536 O O . ILE A 1 67 ? 10.772 -11.517 13.559 1.00 59.59 67 ILE A O 1
ATOM 540 N N . GLN A 1 68 ? 12.145 -9.830 13.029 1.00 67.88 68 GLN A N 1
ATOM 541 C CA . GLN A 1 68 ? 11.335 -8.826 13.713 1.00 67.88 68 GLN A CA 1
ATOM 542 C C . GLN A 1 68 ? 10.103 -8.494 12.858 1.00 67.88 68 GLN A C 1
ATOM 544 O O . GLN A 1 68 ? 10.071 -7.458 12.197 1.00 67.88 68 GLN A O 1
ATOM 549 N N . LEU A 1 69 ? 9.078 -9.359 12.882 1.00 71.50 69 LEU A N 1
ATOM 550 C CA . LEU A 1 69 ? 7.831 -9.208 12.111 1.00 71.50 69 LEU A CA 1
ATOM 551 C C . LEU A 1 69 ? 7.241 -7.807 12.261 1.00 71.50 69 LEU A C 1
ATOM 553 O O . LEU A 1 69 ? 6.832 -7.189 11.284 1.00 71.50 69 LEU A O 1
ATOM 557 N N . SER A 1 70 ? 7.306 -7.249 13.469 1.00 71.31 70 SER A N 1
ATOM 558 C CA . SER A 1 70 ? 6.825 -5.900 13.741 1.00 71.31 70 SER A CA 1
ATOM 559 C C . SER A 1 70 ? 7.452 -4.815 12.838 1.00 71.31 70 SER A C 1
ATOM 561 O O . SER A 1 70 ? 6.867 -3.749 12.692 1.00 71.31 70 SER A O 1
ATOM 563 N N . GLN A 1 71 ? 8.634 -5.012 12.243 1.00 79.00 71 GLN A N 1
ATOM 564 C CA . GLN A 1 71 ? 9.250 -4.045 11.320 1.00 79.00 71 GLN A CA 1
ATOM 565 C C . GLN A 1 71 ? 8.594 -4.018 9.931 1.00 79.00 71 GLN A C 1
ATOM 567 O O . GLN A 1 71 ? 8.778 -3.053 9.191 1.00 79.00 71 GLN A O 1
ATOM 572 N N . TRP A 1 72 ? 7.830 -5.054 9.586 1.00 85.88 72 TRP A N 1
ATOM 573 C CA . TRP A 1 72 ? 7.283 -5.276 8.249 1.00 85.88 72 TRP A CA 1
ATOM 574 C C . TRP A 1 72 ? 5.766 -5.082 8.174 1.00 85.88 72 TRP A C 1
ATOM 576 O O . TRP A 1 72 ? 5.178 -5.330 7.128 1.00 85.88 72 TRP A O 1
ATOM 586 N N . THR A 1 73 ? 5.126 -4.614 9.250 1.00 87.75 73 THR A N 1
ATOM 587 C CA . THR A 1 73 ? 3.660 -4.470 9.341 1.00 87.75 73 THR A CA 1
ATOM 588 C C . THR A 1 73 ? 3.090 -3.545 8.270 1.00 87.75 73 THR A C 1
ATOM 590 O O . THR A 1 73 ? 2.075 -3.853 7.664 1.00 87.75 73 THR A O 1
ATOM 593 N N . GLN A 1 74 ? 3.781 -2.444 7.967 1.00 90.94 74 GLN A N 1
ATOM 594 C CA . GLN A 1 74 ? 3.387 -1.540 6.885 1.00 90.94 74 GLN A CA 1
ATOM 595 C C . GLN A 1 74 ? 3.493 -2.222 5.515 1.00 90.94 74 GLN A C 1
ATOM 597 O O . GLN A 1 74 ? 2.593 -2.102 4.697 1.00 90.94 74 GLN A O 1
ATOM 602 N N . ILE A 1 75 ? 4.552 -3.001 5.277 1.00 92.12 75 ILE A N 1
ATOM 603 C CA . ILE A 1 75 ? 4.731 -3.727 4.011 1.00 92.12 75 ILE A CA 1
ATOM 604 C C . ILE A 1 75 ? 3.665 -4.816 3.840 1.00 92.12 75 ILE A C 1
ATOM 606 O O . ILE A 1 75 ? 3.133 -4.989 2.747 1.00 92.12 75 ILE A O 1
ATOM 610 N N . ALA A 1 76 ? 3.296 -5.489 4.931 1.00 90.94 76 ALA A N 1
ATOM 611 C CA . ALA A 1 76 ? 2.198 -6.450 4.966 1.00 90.94 76 ALA A CA 1
ATOM 612 C C . ALA A 1 76 ? 0.838 -5.813 4.626 1.00 90.94 76 ALA A C 1
ATOM 614 O O . ALA A 1 76 ? -0.016 -6.482 4.062 1.00 90.94 76 ALA A O 1
ATOM 615 N N . ALA A 1 77 ? 0.638 -4.526 4.921 1.00 94.25 77 ALA A N 1
ATOM 616 C CA . ALA A 1 77 ? -0.612 -3.817 4.644 1.00 94.25 77 ALA A CA 1
ATOM 617 C C . ALA A 1 77 ? -0.768 -3.367 3.180 1.00 94.25 77 ALA A C 1
ATOM 619 O O . ALA A 1 77 ? -1.855 -2.961 2.774 1.00 94.25 77 ALA A O 1
ATOM 620 N N . ILE A 1 78 ? 0.295 -3.444 2.372 1.00 95.81 78 ILE A N 1
ATOM 621 C CA . ILE A 1 78 ? 0.279 -2.959 0.985 1.00 95.81 78 ILE A CA 1
ATOM 622 C C . ILE A 1 78 ? -0.729 -3.721 0.113 1.00 95.81 78 ILE A C 1
ATOM 624 O O . ILE A 1 78 ? -1.539 -3.064 -0.536 1.00 95.81 78 ILE A O 1
ATOM 628 N N . PRO A 1 79 ? -0.735 -5.070 0.077 1.00 96.06 79 PRO A N 1
ATOM 629 C CA . PRO A 1 79 ? -1.722 -5.811 -0.701 1.00 96.06 79 PRO A CA 1
ATOM 630 C C . PRO A 1 79 ? -3.148 -5.539 -0.215 1.00 96.06 79 PRO A C 1
ATOM 632 O O . PRO A 1 79 ? -4.039 -5.418 -1.040 1.00 96.06 79 PRO A O 1
ATOM 635 N N . ILE A 1 80 ? -3.344 -5.353 1.095 1.00 96.69 80 ILE A N 1
ATOM 636 C CA . ILE A 1 80 ? -4.664 -5.090 1.686 1.00 96.69 80 ILE A CA 1
ATOM 637 C C . ILE A 1 80 ? -5.284 -3.831 1.078 1.00 96.69 80 ILE A C 1
ATOM 639 O O . ILE A 1 80 ? -6.399 -3.890 0.573 1.00 96.69 80 ILE A O 1
ATOM 643 N N . GLY A 1 81 ? -4.537 -2.723 1.029 1.00 97.00 81 GLY A N 1
ATOM 644 C CA . GLY A 1 81 ? -5.039 -1.484 0.426 1.00 97.00 81 GLY A CA 1
ATOM 645 C C . GLY A 1 81 ? -5.446 -1.637 -1.045 1.00 97.00 81 GLY A C 1
ATOM 646 O O . GLY A 1 81 ? -6.433 -1.048 -1.469 1.00 97.00 81 GLY A O 1
ATOM 647 N N . PHE A 1 82 ? -4.725 -2.456 -1.819 1.00 97.06 82 PHE A N 1
ATOM 648 C CA . PHE A 1 82 ? -5.085 -2.738 -3.212 1.00 97.06 82 PHE A CA 1
ATOM 649 C C . PHE A 1 82 ? -6.298 -3.673 -3.343 1.00 97.06 82 PHE A C 1
ATOM 651 O O . PHE A 1 82 ? -7.050 -3.551 -4.303 1.00 97.06 82 PHE A O 1
ATOM 658 N N . SER A 1 83 ? -6.489 -4.611 -2.413 1.00 96.00 83 SER A N 1
ATOM 659 C CA . SER A 1 83 ? -7.579 -5.590 -2.489 1.00 96.00 83 SER A CA 1
ATOM 660 C C . SER A 1 83 ? -8.915 -5.097 -1.945 1.00 96.00 83 SER A C 1
ATOM 662 O O . SER A 1 83 ? -9.943 -5.680 -2.266 1.00 96.00 83 SER A O 1
ATOM 664 N N . SER A 1 84 ? -8.911 -4.082 -1.080 1.00 95.62 84 SER A N 1
ATOM 665 C CA . SER A 1 84 ? -10.122 -3.637 -0.389 1.00 95.62 84 SER A CA 1
ATOM 666 C C . SER A 1 84 ? -11.086 -2.898 -1.314 1.00 95.62 84 SER A C 1
ATOM 668 O O . SER A 1 84 ? -10.668 -2.158 -2.209 1.00 95.62 84 SER A O 1
ATOM 670 N N . ASN A 1 85 ? -12.382 -3.065 -1.053 1.00 94.69 85 ASN A N 1
ATOM 671 C CA . ASN A 1 85 ? -13.476 -2.409 -1.774 1.00 94.69 85 ASN A CA 1
ATOM 672 C C . ASN A 1 85 ? -13.921 -1.112 -1.095 1.00 94.69 85 ASN A C 1
ATOM 674 O O . ASN A 1 85 ? -14.522 -0.246 -1.723 1.00 94.69 85 ASN A O 1
ATOM 678 N N . THR A 1 86 ? -13.635 -0.976 0.199 1.00 96.31 86 THR A N 1
ATOM 679 C CA . THR A 1 86 ? -13.930 0.230 0.972 1.00 96.31 86 THR A CA 1
ATOM 680 C C . THR A 1 86 ? -12.740 0.633 1.826 1.00 96.31 86 THR A C 1
ATOM 682 O O . THR A 1 86 ? -11.869 -0.177 2.156 1.00 96.31 86 THR A O 1
ATOM 685 N N . ILE A 1 87 ? -12.727 1.897 2.238 1.00 96.31 87 ILE A N 1
ATOM 686 C CA . ILE A 1 87 ? -11.677 2.399 3.116 1.00 96.31 87 ILE A CA 1
ATOM 687 C C . ILE A 1 87 ? -11.722 1.766 4.511 1.00 96.31 87 ILE A C 1
ATOM 689 O O . ILE A 1 87 ? -10.674 1.502 5.097 1.00 96.31 87 ILE A O 1
ATOM 693 N N . ASP A 1 88 ? -12.917 1.490 5.035 1.00 96.19 88 ASP A N 1
ATOM 694 C CA . ASP A 1 88 ? -13.082 0.862 6.348 1.00 96.19 88 ASP A CA 1
ATOM 695 C C . ASP A 1 88 ? -12.613 -0.592 6.322 1.00 96.19 88 ASP A C 1
ATOM 697 O O . ASP A 1 88 ? -11.905 -1.023 7.229 1.00 96.19 88 ASP A O 1
ATOM 701 N N . GLU A 1 89 ? -12.893 -1.315 5.235 1.00 95.38 89 GLU A N 1
ATOM 702 C CA . GLU A 1 89 ? -12.319 -2.640 4.994 1.00 95.38 89 GLU A CA 1
ATOM 703 C C . GLU A 1 89 ? -10.784 -2.582 4.949 1.00 95.38 89 GLU A C 1
ATOM 705 O O . GLU A 1 89 ? -10.123 -3.373 5.622 1.00 95.38 89 GLU A O 1
ATOM 710 N N . ALA A 1 90 ? -10.206 -1.609 4.233 1.00 96.69 90 ALA A N 1
ATOM 711 C CA . ALA A 1 90 ? -8.753 -1.436 4.174 1.00 96.69 90 ALA A CA 1
ATOM 712 C C . ALA A 1 90 ? -8.144 -1.192 5.563 1.00 96.69 90 ALA A C 1
ATOM 714 O O . ALA A 1 90 ? -7.106 -1.769 5.902 1.00 96.69 90 ALA A O 1
ATOM 715 N N . LYS A 1 91 ? -8.789 -0.356 6.387 1.00 95.94 91 LYS A N 1
ATOM 716 C CA . LYS A 1 91 ? -8.359 -0.059 7.761 1.00 95.94 91 LYS A CA 1
ATOM 717 C C . LYS A 1 91 ? -8.438 -1.302 8.643 1.00 95.94 91 LYS A C 1
ATOM 719 O O . LYS A 1 91 ? -7.434 -1.680 9.251 1.00 95.94 91 LYS A O 1
ATOM 724 N N . GLU A 1 92 ? -9.607 -1.928 8.723 1.00 94.69 92 GLU A N 1
ATOM 725 C CA . GLU A 1 92 ? -9.854 -3.032 9.650 1.00 94.69 92 GLU A CA 1
ATOM 726 C C . GLU A 1 92 ? -9.031 -4.269 9.292 1.00 94.69 92 GLU A C 1
ATOM 728 O O . GLU A 1 92 ? -8.387 -4.856 10.170 1.00 94.69 92 GLU A O 1
ATOM 733 N N . GLU A 1 93 ? -8.936 -4.608 8.006 1.00 92.81 93 GLU A N 1
ATOM 734 C CA . GLU A 1 93 ? -8.144 -5.751 7.559 1.00 92.81 93 GLU A CA 1
ATOM 735 C C . GLU A 1 93 ? -6.641 -5.514 7.782 1.00 92.81 93 GLU A C 1
ATOM 737 O O . GLU A 1 93 ? -5.920 -6.411 8.229 1.00 92.81 93 GLU A O 1
ATOM 742 N N . ALA A 1 94 ? -6.150 -4.282 7.600 1.00 94.31 94 ALA A N 1
ATOM 743 C CA . ALA A 1 94 ? -4.761 -3.943 7.907 1.00 94.31 94 ALA A CA 1
ATOM 744 C C . ALA A 1 94 ? -4.453 -4.021 9.411 1.00 94.31 94 ALA A C 1
ATOM 746 O O . ALA A 1 94 ? -3.404 -4.557 9.800 1.00 94.31 94 ALA A O 1
ATO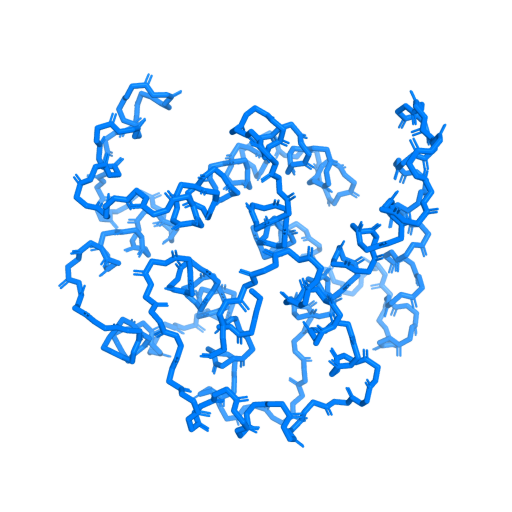M 747 N N . LYS A 1 95 ? -5.359 -3.548 10.281 1.00 92.19 95 LYS A N 1
ATOM 748 C CA . LYS A 1 95 ? -5.224 -3.700 11.744 1.00 92.19 95 LYS A CA 1
ATOM 749 C C . LYS A 1 95 ? -5.243 -5.168 12.138 1.00 92.19 95 LYS A C 1
ATOM 751 O O . LYS A 1 95 ? -4.441 -5.602 12.967 1.00 92.19 95 LYS A O 1
ATOM 756 N N . ARG A 1 96 ? -6.135 -5.947 11.533 1.00 87.12 96 ARG A N 1
ATOM 757 C CA . ARG A 1 96 ? -6.265 -7.388 11.735 1.00 87.12 96 ARG A CA 1
ATOM 758 C C . ARG A 1 96 ? -4.999 -8.149 11.350 1.00 87.12 96 ARG A C 1
ATOM 760 O O . ARG A 1 96 ? -4.427 -8.819 12.207 1.00 87.12 96 ARG A O 1
ATOM 767 N N . CYS A 1 97 ? -4.494 -7.961 10.134 1.00 86.19 97 CYS A N 1
ATOM 768 C CA . CYS A 1 97 ? -3.225 -8.544 9.699 1.00 86.19 97 CYS A CA 1
ATOM 769 C C . CYS A 1 97 ? -2.072 -8.130 10.631 1.00 86.19 97 CYS A C 1
ATOM 771 O O . CYS A 1 97 ? -1.238 -8.952 11.015 1.00 86.19 97 CYS A O 1
ATOM 773 N N . THR A 1 98 ? -2.039 -6.865 11.059 1.00 87.12 98 THR A N 1
ATOM 774 C CA . THR A 1 98 ? -0.977 -6.355 11.937 1.00 87.12 98 THR A CA 1
ATOM 775 C C . THR A 1 98 ? -1.019 -6.957 13.342 1.00 87.12 98 THR A C 1
ATOM 777 O O . THR A 1 98 ? 0.043 -7.237 13.899 1.00 87.12 98 THR A O 1
ATOM 780 N N . ARG A 1 99 ? -2.207 -7.219 13.907 1.00 84.25 99 ARG A N 1
ATOM 781 C CA . ARG A 1 99 ? -2.373 -7.871 15.223 1.00 84.25 99 ARG A CA 1
ATOM 782 C C . ARG A 1 99 ? -1.718 -9.251 15.286 1.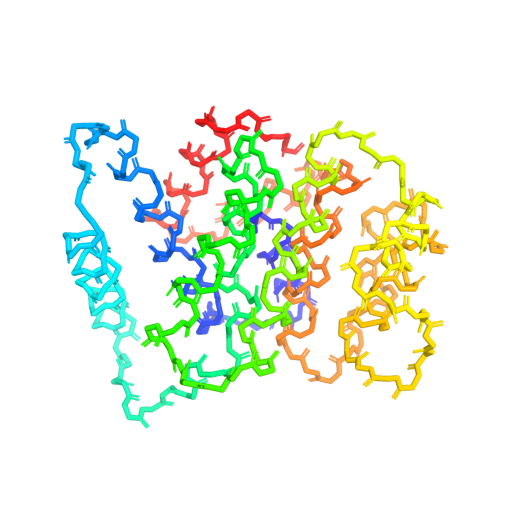00 84.25 99 ARG A C 1
ATOM 784 O O . ARG A 1 99 ? -1.207 -9.639 16.328 1.00 84.25 99 ARG A O 1
ATOM 791 N N . ILE A 1 100 ? -1.652 -9.965 14.164 1.00 79.81 100 ILE A N 1
ATOM 792 C CA . ILE A 1 100 ? -0.978 -11.271 14.076 1.00 79.81 100 ILE A CA 1
ATOM 793 C C . ILE A 1 100 ? 0.549 -11.123 14.200 1.00 79.81 100 ILE A C 1
ATOM 795 O O . ILE A 1 100 ? 1.240 -12.047 14.628 1.00 79.81 100 ILE A O 1
ATOM 799 N N . MET A 1 101 ? 1.083 -9.952 13.849 1.00 80.69 101 MET A N 1
ATOM 800 C CA . MET A 1 101 ? 2.516 -9.655 13.835 1.00 80.69 101 MET A CA 1
ATOM 801 C C . MET A 1 101 ? 2.983 -8.912 15.097 1.00 80.69 101 MET A C 1
ATOM 803 O O . MET A 1 101 ? 4.156 -9.012 15.466 1.00 80.69 101 MET A O 1
ATOM 807 N N . THR A 1 102 ? 2.113 -8.110 15.725 1.00 81.62 102 THR A N 1
ATOM 808 C CA . THR A 1 102 ? 2.423 -7.307 16.918 1.00 81.62 102 THR A CA 1
ATOM 809 C C . THR A 1 102 ? 1.170 -6.724 17.591 1.00 81.62 102 T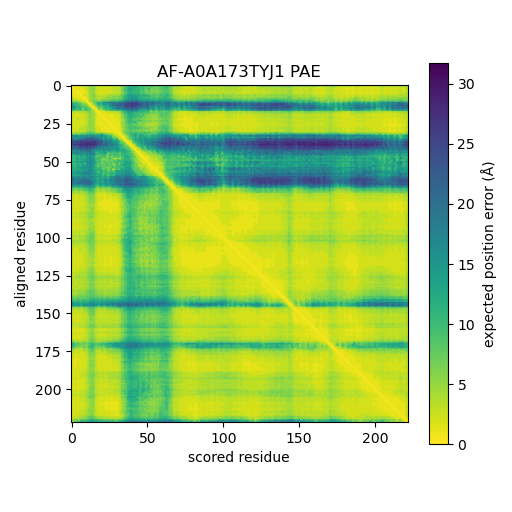HR A C 1
ATOM 811 O O . THR A 1 102 ? 0.269 -6.207 16.931 1.00 81.62 102 THR A O 1
ATOM 814 N N . ASP A 1 103 ? 1.187 -6.658 18.925 1.00 83.00 103 ASP A N 1
ATOM 815 C CA . ASP A 1 103 ? 0.153 -5.976 19.725 1.00 83.00 103 ASP A CA 1
ATOM 816 C C . ASP A 1 103 ? 0.334 -4.448 19.803 1.00 83.00 103 ASP A C 1
ATOM 818 O O . ASP A 1 103 ? -0.424 -3.741 20.470 1.00 83.00 103 ASP A O 1
ATOM 822 N N . ASN A 1 104 ? 1.356 -3.897 19.139 1.00 88.94 104 ASN A N 1
ATOM 823 C CA . ASN A 1 104 ? 1.623 -2.466 19.180 1.00 88.94 104 ASN A CA 1
ATOM 824 C C . ASN A 1 104 ? 0.547 -1.684 18.406 1.00 88.94 104 ASN A C 1
ATOM 826 O O . ASN A 1 104 ? 0.594 -1.605 17.176 1.00 88.94 104 ASN A O 1
ATOM 830 N N . LYS A 1 105 ? -0.363 -1.031 19.141 1.00 91.38 105 LYS A N 1
ATOM 831 C CA . LYS A 1 105 ? -1.443 -0.198 18.582 1.00 91.38 105 LYS A CA 1
ATOM 832 C C . LYS A 1 105 ? -0.947 0.845 17.581 1.00 91.38 105 LYS A C 1
ATOM 834 O O . LYS A 1 105 ? -1.559 1.022 16.539 1.00 91.38 105 LYS A O 1
ATOM 839 N N . LYS A 1 106 ? 0.203 1.482 17.829 1.00 89.75 106 LYS A N 1
ATOM 840 C CA . LYS A 1 106 ? 0.767 2.463 16.889 1.00 89.75 106 LYS A CA 1
ATOM 841 C C . LYS A 1 106 ? 1.098 1.828 15.536 1.00 89.75 106 LYS A C 1
ATOM 843 O O . LYS A 1 106 ? 0.843 2.442 14.509 1.00 89.75 106 LYS A O 1
ATOM 848 N N . LYS A 1 107 ? 1.626 0.600 15.522 1.00 89.25 107 LYS A N 1
ATOM 849 C CA . LYS A 1 107 ? 1.921 -0.120 14.272 1.00 89.25 107 LYS A CA 1
ATOM 850 C C . LYS A 1 107 ? 0.654 -0.536 13.530 1.00 89.25 107 LYS A C 1
ATOM 852 O O . LYS A 1 107 ? 0.670 -0.548 12.305 1.00 89.25 107 LYS A O 1
ATOM 857 N N . GLN A 1 108 ? -0.417 -0.853 14.259 1.00 91.00 108 GLN A N 1
ATOM 858 C CA . GLN A 1 108 ? -1.732 -1.148 13.681 1.00 91.00 108 GLN A CA 1
ATOM 859 C C . GLN A 1 108 ? -2.321 0.098 13.008 1.00 91.00 108 GLN A C 1
ATOM 861 O O . GLN A 1 108 ? -2.748 0.014 11.863 1.00 91.00 108 GLN A O 1
ATOM 866 N N . GLU A 1 109 ? -2.253 1.263 13.660 1.00 93.31 109 GLU A N 1
ATOM 867 C CA . GLU A 1 109 ? -2.699 2.530 13.060 1.00 93.31 109 GLU A CA 1
ATOM 868 C C . GLU A 1 109 ? -1.825 2.955 11.867 1.00 93.31 109 GLU A C 1
ATOM 870 O O . GLU A 1 109 ? -2.344 3.391 10.846 1.00 93.31 109 GLU A O 1
ATOM 875 N N . GLU A 1 110 ? -0.501 2.777 11.936 1.00 92.25 110 GLU A N 1
ATOM 876 C CA . GLU A 1 110 ? 0.400 3.063 10.806 1.00 92.25 110 GLU A CA 1
ATOM 877 C C . GLU A 1 110 ? 0.147 2.147 9.595 1.00 92.25 110 GLU A C 1
ATOM 879 O O . GLU A 1 110 ? 0.310 2.584 8.454 1.00 92.25 110 GLU A O 1
ATOM 884 N N . ALA A 1 111 ? -0.236 0.888 9.829 1.00 93.44 111 ALA A N 1
ATOM 885 C CA . ALA A 1 111 ? -0.621 -0.057 8.784 1.00 93.44 111 ALA A CA 1
ATOM 886 C C . ALA A 1 111 ? -1.988 0.293 8.176 1.00 93.44 111 ALA A C 1
ATOM 888 O O . ALA A 1 111 ? -2.108 0.335 6.954 1.00 93.44 111 ALA A O 1
ATOM 889 N N . ALA A 1 112 ? -2.982 0.608 9.014 1.00 95.75 112 ALA A N 1
ATOM 890 C CA . ALA A 1 112 ? -4.308 1.055 8.581 1.00 95.75 112 ALA A CA 1
ATOM 891 C C . ALA A 1 112 ? -4.237 2.332 7.739 1.00 95.75 112 ALA A C 1
ATOM 893 O O . ALA A 1 112 ? -4.864 2.424 6.683 1.00 95.75 112 ALA A O 1
ATOM 894 N N . LEU A 1 113 ? -3.408 3.286 8.169 1.00 95.88 113 LEU A N 1
ATOM 895 C CA . LEU A 1 113 ? -3.154 4.512 7.432 1.00 95.88 113 LEU A CA 1
ATOM 896 C C . LEU A 1 113 ? -2.560 4.225 6.048 1.00 95.88 113 LEU A C 1
ATOM 898 O O . LEU A 1 113 ? -3.049 4.751 5.051 1.00 95.88 113 LEU A O 1
ATOM 902 N N . LEU A 1 114 ? -1.527 3.382 5.964 1.00 96.38 114 LEU A N 1
ATOM 903 C CA . LEU A 1 114 ? -0.918 3.040 4.678 1.00 96.38 114 LEU A CA 1
ATOM 904 C C . LEU A 1 114 ? -1.898 2.303 3.752 1.00 96.38 114 LEU A C 1
ATOM 906 O O . LEU A 1 114 ? -1.981 2.653 2.578 1.00 96.38 114 LEU A O 1
ATOM 910 N N . ALA A 1 115 ? -2.656 1.331 4.268 1.00 97.38 115 ALA A N 1
ATOM 911 C CA . ALA A 1 115 ? -3.672 0.627 3.485 1.00 97.38 115 ALA A CA 1
ATOM 912 C C . ALA A 1 115 ? -4.751 1.587 2.965 1.00 97.38 115 ALA A C 1
ATOM 914 O O . ALA A 1 115 ? -5.113 1.510 1.795 1.00 97.38 115 ALA A O 1
ATOM 915 N N . SER A 1 116 ? -5.186 2.547 3.791 1.00 97.81 116 SER A N 1
ATOM 916 C CA . SER A 1 116 ? -6.135 3.591 3.380 1.00 97.81 116 SER A CA 1
ATOM 917 C C . SER A 1 116 ? -5.589 4.435 2.229 1.00 97.81 116 SER A C 1
ATOM 919 O O . SER A 1 116 ? -6.296 4.694 1.265 1.00 97.81 116 SER A O 1
ATOM 921 N N . LEU A 1 117 ? -4.324 4.859 2.306 1.00 97.62 117 LEU A N 1
ATOM 922 C CA . LEU A 1 117 ? -3.705 5.670 1.253 1.00 97.62 117 LEU A CA 1
ATOM 923 C C . LEU A 1 117 ? -3.566 4.899 -0.059 1.00 97.62 117 LEU A C 1
ATOM 925 O O . LEU A 1 117 ? -3.791 5.463 -1.124 1.00 97.62 117 LEU A O 1
ATOM 929 N N . ILE A 1 118 ? -3.214 3.616 0.015 1.00 97.75 118 ILE A N 1
ATOM 930 C CA . ILE A 1 118 ? -3.137 2.752 -1.165 1.00 97.75 118 ILE A CA 1
ATOM 931 C C . ILE A 1 118 ? -4.523 2.554 -1.777 1.00 97.75 118 ILE A C 1
ATOM 933 O O . ILE A 1 118 ? -4.648 2.658 -2.992 1.00 97.75 118 ILE A O 1
ATOM 937 N N . PHE A 1 119 ? -5.549 2.329 -0.952 1.00 97.50 119 PHE A N 1
ATOM 938 C CA . PHE A 1 119 ? -6.936 2.260 -1.406 1.00 97.50 119 PHE A CA 1
ATOM 939 C C . PHE A 1 119 ? -7.341 3.546 -2.139 1.00 97.50 119 PHE A C 1
ATOM 941 O O . PHE A 1 119 ? -7.809 3.479 -3.268 1.00 97.50 119 PHE A O 1
ATOM 948 N N . LEU A 1 120 ? -7.077 4.722 -1.559 1.00 97.31 120 LEU A N 1
ATOM 949 C CA . LEU A 1 120 ? -7.383 6.004 -2.204 1.00 97.31 120 LEU A CA 1
ATOM 950 C C . LEU A 1 120 ? -6.679 6.158 -3.559 1.00 97.31 120 LEU A C 1
ATOM 952 O O . LEU A 1 120 ? -7.314 6.563 -4.528 1.00 97.31 120 LEU A O 1
ATOM 956 N N . GLY A 1 121 ? -5.390 5.813 -3.637 1.00 96.50 121 GLY A N 1
ATOM 957 C CA . GLY A 1 121 ? -4.657 5.838 -4.903 1.00 96.50 121 GLY A CA 1
ATOM 958 C C . GLY A 1 121 ? -5.259 4.883 -5.938 1.00 96.50 121 GLY A C 1
ATOM 959 O O . GLY A 1 121 ? -5.491 5.282 -7.077 1.00 96.50 121 GLY A O 1
ATOM 960 N N . LYS A 1 122 ? -5.607 3.657 -5.521 1.00 94.62 122 LYS A N 1
ATOM 961 C CA . LYS A 1 122 ? -6.279 2.654 -6.364 1.00 94.62 122 LYS A CA 1
ATOM 962 C C . LYS A 1 122 ? -7.603 3.175 -6.936 1.00 94.62 122 LYS A C 1
ATOM 964 O O . LYS A 1 122 ? -7.874 2.965 -8.111 1.00 94.62 122 LYS A O 1
ATOM 969 N N . GLU A 1 123 ? -8.39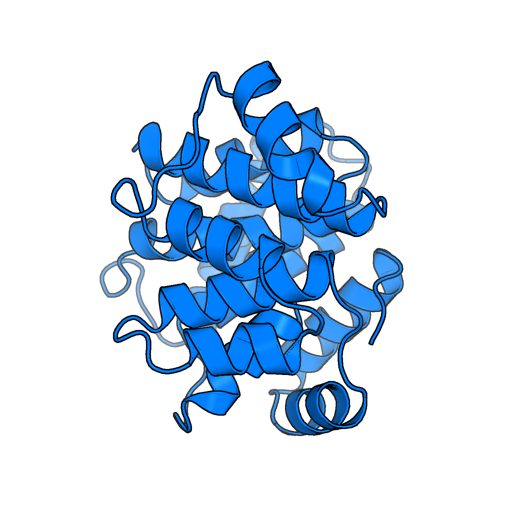1 3.886 -6.132 1.00 95.44 123 GLU A N 1
ATOM 970 C CA . GLU A 1 123 ? -9.660 4.509 -6.545 1.00 95.44 123 GLU A CA 1
ATOM 971 C C . GLU A 1 123 ? -9.470 5.800 -7.374 1.00 95.44 123 GLU A C 1
ATOM 973 O O . GLU A 1 123 ? -10.435 6.491 -7.696 1.00 95.44 123 GLU A O 1
ATOM 978 N N . GLY A 1 124 ? -8.229 6.160 -7.724 1.00 95.44 124 GLY A N 1
ATOM 979 C CA . GLY A 1 124 ? -7.925 7.320 -8.561 1.00 95.44 124 GLY A CA 1
ATOM 980 C C . GLY A 1 124 ? -8.021 8.664 -7.837 1.00 95.44 124 GLY A C 1
ATOM 981 O O . GLY A 1 124 ? -8.115 9.708 -8.485 1.00 95.44 124 GLY A O 1
ATOM 982 N N . VAL A 1 125 ? -7.995 8.672 -6.501 1.00 96.56 125 VAL A N 1
ATOM 983 C CA . VAL A 1 125 ? -7.996 9.917 -5.726 1.00 96.56 125 VAL A CA 1
ATOM 984 C C . VAL A 1 125 ? -6.681 10.670 -5.970 1.00 96.56 125 VAL A C 1
ATOM 986 O O . VAL A 1 125 ? -5.602 10.089 -5.827 1.00 96.56 125 VAL A O 1
ATOM 989 N N . PRO A 1 126 ? -6.728 11.974 -6.301 1.00 94.75 126 PRO A N 1
ATOM 990 C CA . PRO A 1 126 ? -5.521 12.755 -6.546 1.00 94.75 126 PRO A CA 1
ATOM 991 C C . PRO A 1 126 ? -4.661 12.870 -5.282 1.00 94.75 126 PRO A C 1
ATOM 993 O O . PRO A 1 126 ? -5.168 13.068 -4.174 1.00 94.75 126 PRO A O 1
ATOM 996 N N . LYS A 1 127 ? -3.333 12.800 -5.437 1.00 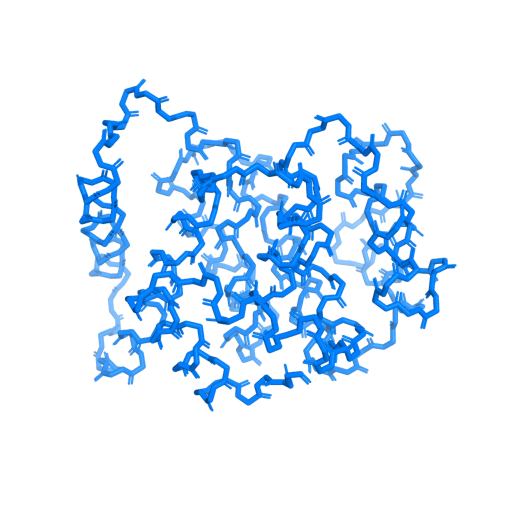94.44 127 LYS A N 1
ATOM 997 C CA . LYS A 1 127 ? -2.372 12.881 -4.318 1.00 94.44 127 LYS A CA 1
ATOM 998 C C . LYS A 1 127 ? -2.476 14.203 -3.543 1.00 94.44 127 LYS A C 1
ATOM 1000 O O . LYS A 1 127 ? -2.205 14.243 -2.346 1.00 94.44 127 LYS A O 1
ATOM 1005 N N . GLU A 1 128 ? -2.936 15.271 -4.189 1.00 93.31 128 GLU A N 1
ATOM 1006 C CA . GLU A 1 128 ? -3.191 16.588 -3.597 1.00 93.31 128 GLU A CA 1
ATOM 1007 C C . GLU A 1 128 ? -4.327 16.560 -2.562 1.00 93.31 128 GLU A C 1
ATOM 1009 O O . GLU A 1 128 ? -4.386 17.430 -1.694 1.00 93.31 128 GLU A O 1
ATOM 1014 N N . ALA A 1 129 ? -5.207 15.551 -2.608 1.00 95.56 129 ALA A N 1
ATOM 1015 C CA . ALA A 1 129 ? -6.272 15.362 -1.626 1.00 95.56 129 ALA A CA 1
ATOM 1016 C C . ALA A 1 129 ? -5.784 14.688 -0.328 1.00 95.56 129 ALA A C 1
ATOM 1018 O O . ALA A 1 129 ? -6.466 14.760 0.698 1.00 95.56 129 ALA A O 1
ATOM 1019 N N . ILE A 1 130 ? -4.596 14.067 -0.335 1.00 95.12 130 ILE A N 1
ATOM 1020 C CA . ILE A 1 130 ? -4.062 13.320 0.813 1.00 95.12 130 ILE A CA 1
ATOM 1021 C C . ILE A 1 130 ? -3.984 14.177 2.090 1.00 95.12 130 ILE A C 1
ATOM 1023 O O . ILE A 1 130 ? -4.423 13.694 3.132 1.00 95.12 130 ILE A O 1
ATOM 1027 N N . PRO A 1 131 ? -3.481 15.429 2.085 1.00 93.31 131 PRO A N 1
ATOM 1028 C CA . PRO A 1 131 ? -3.430 16.239 3.302 1.00 93.31 131 PRO A CA 1
ATOM 1029 C C . PRO A 1 131 ? -4.803 16.442 3.959 1.00 93.31 131 PRO A C 1
ATOM 1031 O O . PRO A 1 131 ? -4.907 16.329 5.179 1.00 93.31 131 PRO A O 1
ATOM 1034 N N . PHE A 1 132 ? -5.850 16.676 3.159 1.00 94.25 132 PHE A N 1
ATOM 1035 C CA . PHE A 1 132 ? -7.219 16.852 3.654 1.00 94.25 132 PHE A CA 1
ATOM 1036 C C . PHE A 1 132 ? -7.765 15.561 4.257 1.00 94.25 132 PHE A C 1
ATOM 1038 O O . PHE A 1 132 ? -8.337 15.578 5.344 1.00 94.25 132 PHE A O 1
ATOM 1045 N N . PHE A 1 133 ? -7.524 14.435 3.585 1.00 94.44 133 PHE A N 1
ATOM 1046 C CA . PHE A 1 133 ? -7.881 13.116 4.091 1.00 94.44 133 PHE A CA 1
ATOM 1047 C C . PHE A 1 133 ? -7.222 12.823 5.449 1.00 94.44 133 PHE A C 1
ATOM 1049 O O . PHE A 1 133 ? -7.887 12.399 6.391 1.00 94.44 133 PHE A O 1
ATOM 1056 N N . LEU A 1 134 ? -5.920 13.090 5.581 1.00 92.44 134 LEU A N 1
ATOM 1057 C CA . LEU A 1 134 ? -5.179 12.849 6.822 1.00 92.44 134 LEU A CA 1
ATOM 1058 C C . LEU A 1 134 ? -5.668 13.718 7.982 1.00 92.44 134 LEU A C 1
ATOM 1060 O O . LEU A 1 134 ? -5.709 13.254 9.124 1.00 92.44 134 LEU A O 1
ATOM 1064 N N . GLU A 1 135 ? -6.025 14.970 7.707 1.00 91.88 135 GLU A N 1
ATOM 1065 C CA . GLU A 1 135 ? -6.578 15.864 8.719 1.00 91.88 135 GLU A CA 1
ATOM 1066 C C . GLU A 1 135 ? -7.985 15.426 9.142 1.00 91.88 135 GLU A C 1
ATOM 1068 O O . GLU A 1 135 ? -8.244 15.338 10.340 1.00 91.88 135 GLU A O 1
ATOM 1073 N N . ALA A 1 136 ? -8.856 15.076 8.193 1.00 91.88 136 ALA A N 1
ATOM 1074 C CA . ALA A 1 136 ? -10.229 14.669 8.480 1.00 91.88 136 ALA A CA 1
ATOM 1075 C C . ALA A 1 136 ? -10.315 13.325 9.225 1.00 91.88 136 ALA A C 1
ATOM 1077 O O . ALA A 1 136 ? -11.013 13.218 10.230 1.00 91.88 136 ALA A O 1
ATOM 1078 N N . GLU A 1 137 ? -9.582 12.311 8.764 1.00 91.19 137 GLU A N 1
ATOM 1079 C CA . GLU A 1 137 ? -9.741 10.931 9.243 1.00 91.19 137 GLU A CA 1
ATOM 1080 C C . GLU A 1 137 ? -8.810 10.577 10.402 1.00 91.19 137 GLU A C 1
ATOM 1082 O O . GLU A 1 137 ? -9.154 9.772 11.265 1.00 91.19 137 GLU A O 1
ATOM 1087 N N . TYR A 1 138 ? -7.614 11.167 10.431 1.00 87.88 138 TYR A N 1
ATOM 1088 C CA . TYR A 1 138 ? -6.571 10.819 11.400 1.00 87.88 138 TYR A CA 1
ATOM 1089 C C . TYR A 1 138 ? -6.186 11.987 12.313 1.00 87.88 138 TYR A C 1
ATOM 1091 O O . TYR A 1 138 ? -5.289 11.830 13.148 1.00 87.88 138 TYR A O 1
ATOM 1099 N N . ASN A 1 139 ? -6.819 13.161 12.161 1.00 87.88 139 ASN A N 1
ATOM 1100 C CA . ASN A 1 139 ? -6.426 14.404 12.835 1.00 87.88 139 ASN A CA 1
ATOM 1101 C C . ASN A 1 139 ? -4.910 14.668 12.704 1.00 87.88 139 ASN A C 1
ATOM 1103 O O . ASN A 1 139 ? -4.219 15.068 13.649 1.00 87.88 139 ASN A O 1
ATOM 1107 N N . LEU A 1 140 ? -4.353 14.356 11.525 1.00 85.56 140 LEU A N 1
ATOM 1108 C CA . LEU A 1 140 ? -2.917 14.311 11.288 1.00 85.56 140 LEU A CA 1
ATOM 1109 C C . LEU A 1 140 ? -2.485 15.383 10.290 1.00 85.56 140 LEU A C 1
ATOM 1111 O O . LEU A 1 140 ? -2.715 15.286 9.092 1.00 85.56 140 LEU A O 1
ATOM 1115 N N . LYS A 1 141 ? -1.724 16.363 10.786 1.00 85.69 141 LYS A N 1
ATOM 1116 C CA . LYS A 1 141 ? -0.980 17.306 9.937 1.00 85.69 141 LYS A CA 1
ATOM 1117 C C . LYS A 1 141 ? 0.371 16.722 9.537 1.00 85.69 141 LYS A C 1
ATOM 1119 O O . LYS A 1 141 ? 1.181 16.396 10.419 1.00 85.69 141 LYS A O 1
ATOM 1124 N N . LEU A 1 142 ? 0.618 16.608 8.231 1.00 80.81 142 LEU A N 1
ATOM 1125 C CA . LEU A 1 142 ? 1.891 16.143 7.679 1.00 80.81 142 LEU A CA 1
ATOM 1126 C C . LEU A 1 142 ? 3.014 17.113 8.047 1.00 80.81 142 LEU A C 1
ATOM 1128 O O . LEU A 1 142 ? 2.968 18.294 7.718 1.00 80.81 142 LEU A O 1
ATOM 1132 N N . THR A 1 143 ? 4.047 16.606 8.721 1.00 78.00 143 THR A N 1
ATOM 1133 C CA . THR A 1 143 ? 5.295 17.349 8.913 1.00 78.00 143 THR A CA 1
ATOM 1134 C C . THR A 1 143 ? 6.499 16.436 8.655 1.00 78.00 143 THR A C 1
ATOM 1136 O O . THR A 1 143 ? 6.464 15.264 9.048 1.00 78.00 143 THR A O 1
ATOM 1139 N N . PRO A 1 144 ? 7.596 16.940 8.049 1.00 63.59 144 PRO A N 1
ATOM 1140 C CA . PRO A 1 144 ? 8.722 16.107 7.601 1.00 63.59 144 PRO A CA 1
ATOM 1141 C C . PRO A 1 144 ? 9.418 15.288 8.699 1.00 63.59 144 PRO A C 1
ATOM 1143 O O . PRO A 1 144 ? 10.094 14.303 8.416 1.00 63.59 144 PRO A O 1
ATOM 1146 N N . LYS A 1 145 ? 9.287 15.696 9.968 1.00 65.94 145 LYS A N 1
ATOM 1147 C CA . LYS A 1 145 ? 10.020 15.109 11.103 1.00 65.94 145 LYS A CA 1
ATOM 1148 C C . LYS A 1 145 ? 9.266 13.987 11.830 1.00 65.94 145 LYS A C 1
ATOM 1150 O O . LYS A 1 145 ? 9.835 13.385 12.735 1.00 65.94 145 LYS A O 1
ATOM 1155 N N . LYS A 1 146 ? 7.999 13.716 11.490 1.00 69.88 146 LYS A N 1
ATOM 1156 C CA . LYS A 1 146 ? 7.121 12.858 12.311 1.00 69.88 146 LYS A CA 1
ATOM 1157 C C . LYS A 1 146 ? 7.369 11.358 12.157 1.00 69.88 146 LYS A C 1
ATOM 1159 O O . LYS A 1 146 ? 7.374 10.646 13.159 1.00 69.88 146 LYS A O 1
ATOM 1164 N N . SER A 1 147 ? 7.542 10.858 10.935 1.00 81.75 147 SER A N 1
ATOM 1165 C CA . SER A 1 147 ? 7.742 9.424 10.693 1.00 81.75 147 SER A CA 1
ATOM 1166 C C . SER A 1 147 ? 8.272 9.148 9.281 1.00 81.75 147 SER A C 1
ATOM 1168 O O . SER A 1 147 ? 8.130 10.000 8.401 1.00 81.75 147 SER A O 1
ATOM 1170 N N . PRO A 1 148 ? 8.847 7.953 9.030 1.00 83.94 148 PRO A N 1
ATOM 1171 C CA . PRO A 1 148 ? 9.173 7.522 7.675 1.00 83.94 148 PRO A CA 1
ATOM 1172 C C . PRO A 1 148 ? 7.949 7.564 6.749 1.00 83.94 148 PRO A C 1
ATOM 1174 O O . PRO A 1 148 ? 8.036 8.126 5.670 1.00 83.94 148 PRO A O 1
ATOM 1177 N N . LEU A 1 149 ? 6.781 7.082 7.183 1.00 87.75 149 LEU A N 1
ATOM 1178 C CA . LEU A 1 149 ? 5.567 7.149 6.361 1.00 87.75 149 LEU A CA 1
ATOM 1179 C C . LEU A 1 149 ? 5.174 8.597 6.017 1.00 87.75 149 LEU A C 1
ATOM 1181 O O . LEU A 1 149 ? 4.895 8.886 4.861 1.00 87.75 149 LEU A O 1
ATOM 1185 N N . ALA A 1 150 ? 5.224 9.524 6.978 1.00 87.81 150 ALA A N 1
ATOM 1186 C CA . ALA A 1 150 ? 4.930 10.935 6.715 1.00 87.81 150 ALA A CA 1
ATOM 1187 C C . ALA A 1 150 ? 5.895 11.547 5.686 1.00 87.81 150 ALA A C 1
ATOM 1189 O O . ALA A 1 150 ? 5.466 12.312 4.827 1.00 87.81 150 ALA A O 1
ATOM 1190 N N . ARG A 1 151 ? 7.184 11.183 5.744 1.00 89.62 151 ARG A N 1
ATOM 1191 C CA . ARG A 1 151 ? 8.165 11.589 4.732 1.00 89.62 151 ARG A CA 1
ATOM 1192 C C . ARG A 1 151 ? 7.834 10.997 3.361 1.00 89.62 151 ARG A C 1
ATOM 1194 O O . ARG A 1 151 ? 7.778 11.745 2.398 1.00 89.62 151 ARG A O 1
ATOM 1201 N N . ALA A 1 152 ? 7.537 9.701 3.291 1.00 91.56 152 ALA A N 1
ATOM 1202 C CA . ALA A 1 152 ? 7.179 9.040 2.039 1.00 91.56 152 ALA A CA 1
ATOM 1203 C C . ALA A 1 152 ? 5.937 9.670 1.384 1.00 91.56 152 ALA A C 1
ATOM 1205 O O . ALA A 1 152 ? 5.900 9.777 0.163 1.00 91.56 152 ALA A O 1
ATOM 1206 N N . ILE A 1 153 ? 4.955 10.115 2.178 1.00 93.00 153 ILE A N 1
ATOM 1207 C CA . ILE A 1 153 ? 3.758 10.820 1.692 1.00 93.00 153 ILE A CA 1
ATOM 1208 C C . ILE A 1 153 ? 4.107 12.215 1.158 1.00 93.00 153 ILE A C 1
ATOM 1210 O O . ILE A 1 153 ? 3.651 12.591 0.084 1.00 93.00 153 ILE A O 1
ATOM 1214 N N . LEU A 1 154 ? 4.917 12.989 1.884 1.00 92.00 154 LEU A N 1
ATOM 1215 C CA . LEU A 1 154 ? 5.342 14.319 1.427 1.00 92.00 154 LEU A CA 1
ATOM 1216 C C . LEU A 1 154 ? 6.151 14.237 0.129 1.00 92.00 154 LEU A C 1
ATOM 1218 O O . LEU A 1 154 ? 5.926 15.017 -0.799 1.00 92.00 154 LEU A O 1
ATOM 1222 N N . ASP A 1 155 ? 7.050 13.257 0.060 1.00 92.62 155 ASP A N 1
ATOM 1223 C CA . ASP A 1 155 ? 7.830 12.978 -1.135 1.00 92.62 155 ASP A CA 1
ATOM 1224 C C . ASP A 1 155 ? 6.890 12.540 -2.271 1.00 92.62 155 ASP A C 1
ATOM 1226 O O . ASP A 1 155 ? 7.052 13.012 -3.381 1.00 92.62 155 ASP A O 1
ATOM 1230 N N . LEU A 1 156 ? 5.854 11.730 -2.019 1.00 95.19 156 LEU A N 1
ATOM 1231 C CA . LEU A 1 156 ? 4.888 11.311 -3.047 1.00 95.19 156 LEU A CA 1
ATOM 1232 C C . LEU A 1 156 ? 4.162 12.510 -3.669 1.00 95.19 156 LEU A C 1
ATOM 1234 O O . LEU A 1 156 ? 4.099 12.633 -4.890 1.00 95.19 156 LEU A O 1
ATOM 1238 N N . ILE A 1 157 ? 3.631 13.398 -2.824 1.00 94.62 157 ILE A N 1
ATOM 1239 C CA . ILE A 1 157 ? 2.868 14.580 -3.252 1.00 94.62 157 ILE A CA 1
ATOM 1240 C C . ILE A 1 157 ? 3.715 15.479 -4.162 1.00 94.62 157 ILE A C 1
ATOM 1242 O O . ILE A 1 157 ? 3.200 16.056 -5.114 1.00 94.62 157 ILE A O 1
ATOM 1246 N N . SER A 1 158 ? 5.019 15.565 -3.894 1.00 93.25 158 SER A N 1
ATOM 1247 C CA . SER A 1 158 ? 5.935 16.479 -4.584 1.00 93.25 158 SER A CA 1
ATOM 1248 C C . SER A 1 158 ? 6.493 15.937 -5.905 1.00 93.25 158 SER A C 1
ATOM 1250 O O . SER A 1 158 ? 7.263 16.632 -6.561 1.00 93.25 158 SER A O 1
ATOM 1252 N N . GLN A 1 159 ? 6.190 14.689 -6.271 1.00 95.62 159 GLN A N 1
ATOM 1253 C CA . GLN A 1 159 ? 6.817 14.000 -7.404 1.00 95.62 159 GLN A CA 1
ATOM 1254 C C . GLN A 1 159 ? 5.810 13.758 -8.525 1.00 95.62 159 GLN A C 1
ATOM 1256 O O . GLN A 1 159 ? 4.619 13.583 -8.278 1.00 95.62 159 GLN A O 1
ATOM 1261 N N . GLU A 1 160 ? 6.282 13.752 -9.770 1.00 94.62 160 GLU A N 1
ATOM 1262 C CA . GLU A 1 160 ? 5.417 13.700 -10.960 1.00 94.62 160 GLU A CA 1
ATOM 1263 C C . GLU A 1 160 ? 5.302 12.302 -11.576 1.00 94.62 160 GLU A C 1
ATOM 1265 O O . GLU A 1 160 ? 4.337 12.024 -12.283 1.00 94.62 160 GLU A O 1
ATOM 1270 N N . SER A 1 161 ? 6.251 11.410 -11.285 1.00 95.12 161 SER A N 1
ATOM 1271 C CA . SER A 1 161 ? 6.278 10.047 -11.815 1.00 95.12 161 SER A CA 1
ATOM 1272 C C . SER A 1 161 ? 6.748 9.031 -10.781 1.00 95.12 161 SER A C 1
ATOM 1274 O O . SER A 1 161 ? 7.390 9.376 -9.781 1.00 95.12 161 SER A O 1
ATOM 1276 N N . PHE A 1 162 ? 6.466 7.755 -11.058 1.00 94.50 162 PHE A N 1
ATOM 1277 C CA . PHE A 1 162 ? 6.916 6.639 -10.237 1.00 94.50 162 PHE A CA 1
ATOM 1278 C C . PHE A 1 162 ? 8.445 6.593 -10.130 1.00 94.50 162 PHE A C 1
ATOM 1280 O O . PHE A 1 162 ? 8.983 6.448 -9.032 1.00 94.50 162 PHE A O 1
ATOM 1287 N N . GLU A 1 163 ? 9.157 6.762 -11.247 1.00 92.56 163 GLU A N 1
ATOM 1288 C CA . GLU A 1 163 ? 10.619 6.756 -11.272 1.00 92.56 163 GLU A CA 1
ATOM 1289 C C . GLU A 1 163 ? 11.203 7.927 -10.497 1.00 92.56 163 GLU A C 1
ATOM 1291 O O . GLU A 1 163 ? 12.113 7.713 -9.701 1.00 92.56 163 GLU A O 1
ATOM 1296 N N . SER A 1 164 ? 10.670 9.142 -10.676 1.00 92.69 164 SER A N 1
ATOM 1297 C CA . SER A 1 164 ? 11.146 10.320 -9.942 1.00 92.69 164 SER A CA 1
ATOM 1298 C C . SER A 1 164 ? 10.935 10.138 -8.439 1.00 92.69 164 SER A C 1
ATOM 1300 O O . SER A 1 164 ? 11.834 10.390 -7.633 1.00 92.69 164 SER A O 1
ATOM 1302 N N . TYR A 1 165 ? 9.775 9.598 -8.053 1.00 94.56 165 TYR A N 1
ATOM 1303 C CA . TYR A 1 165 ? 9.470 9.283 -6.666 1.00 94.56 165 TYR A CA 1
ATOM 1304 C C . TYR A 1 165 ? 10.403 8.219 -6.077 1.00 94.56 165 TYR A C 1
ATOM 1306 O O . TYR A 1 165 ? 10.934 8.404 -4.978 1.00 94.56 165 TYR A O 1
ATOM 1314 N N . LEU A 1 166 ? 10.653 7.120 -6.792 1.00 90.81 166 LEU A N 1
ATOM 1315 C CA . LEU A 1 166 ? 11.576 6.087 -6.327 1.00 90.81 166 LEU A CA 1
ATOM 1316 C C . LEU A 1 166 ? 13.022 6.573 -6.282 1.00 90.81 166 LEU A C 1
ATOM 1318 O O . LEU A 1 166 ? 13.710 6.306 -5.299 1.00 90.81 166 LEU A O 1
ATOM 1322 N N . GLU A 1 167 ? 13.479 7.306 -7.292 1.00 88.88 167 GLU A N 1
ATOM 1323 C CA . GLU A 1 167 ? 14.819 7.888 -7.365 1.00 88.88 167 GLU A CA 1
ATOM 1324 C C . GLU A 1 167 ? 15.072 8.827 -6.180 1.00 88.88 167 GLU A C 1
ATOM 1326 O O . GLU A 1 167 ? 16.099 8.714 -5.507 1.00 88.88 167 GLU A O 1
ATOM 1331 N N . HIS A 1 168 ? 14.093 9.674 -5.843 1.00 88.50 168 HIS A N 1
ATOM 1332 C CA . HIS A 1 168 ? 14.160 10.549 -4.673 1.00 88.50 168 HIS A CA 1
ATOM 1333 C C . HIS A 1 168 ? 14.335 9.764 -3.360 1.00 88.50 168 HIS A C 1
ATOM 1335 O O . HIS A 1 168 ? 15.000 10.213 -2.424 1.00 88.50 168 HIS A O 1
ATOM 1341 N N . ASN A 1 169 ? 13.770 8.557 -3.295 1.00 8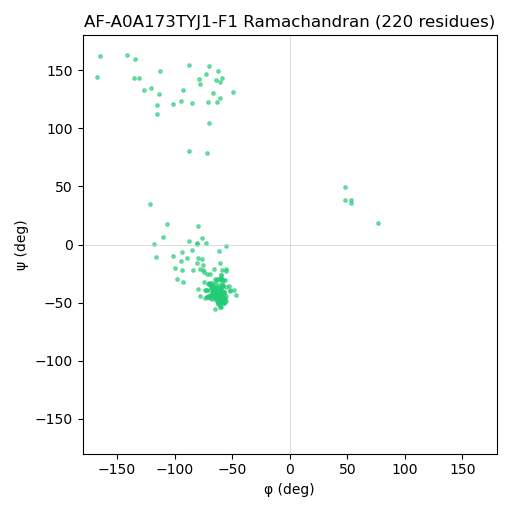6.88 169 ASN A N 1
ATOM 1342 C CA . ASN A 1 169 ? 13.729 7.735 -2.089 1.00 86.88 169 ASN A CA 1
ATOM 1343 C C . ASN A 1 169 ? 14.769 6.596 -2.062 1.00 86.88 169 ASN A C 1
ATOM 1345 O O . ASN A 1 169 ? 14.980 5.995 -1.002 1.00 86.88 169 ASN A O 1
ATOM 1349 N N . LYS A 1 170 ? 15.476 6.311 -3.166 1.00 79.19 170 LYS A N 1
ATOM 1350 C CA . LYS A 1 170 ? 16.372 5.142 -3.289 1.00 79.19 170 LYS A CA 1
ATOM 1351 C C . LYS A 1 170 ? 17.557 5.171 -2.325 1.00 79.19 170 LYS A C 1
ATOM 1353 O O . LYS A 1 170 ? 18.039 4.125 -1.893 1.00 79.19 170 LYS A O 1
ATOM 1358 N N . LEU A 1 171 ? 18.015 6.372 -1.964 1.00 68.75 171 LEU A N 1
ATOM 1359 C CA . LEU A 1 171 ? 19.153 6.589 -1.063 1.00 68.75 171 LEU A CA 1
ATOM 1360 C C . LEU A 1 171 ? 18.780 6.444 0.418 1.00 68.75 171 LEU A C 1
ATOM 1362 O O . LEU A 1 171 ? 19.632 6.591 1.301 1.00 68.75 171 LEU A O 1
ATOM 1366 N N . ALA A 1 172 ? 17.518 6.145 0.730 1.00 72.19 172 ALA A N 1
ATOM 1367 C CA . ALA A 1 172 ? 17.119 5.889 2.098 1.00 72.19 172 ALA A CA 1
ATOM 1368 C C . ALA A 1 172 ? 17.889 4.693 2.675 1.00 72.19 172 ALA A C 1
ATOM 1370 O O . ALA A 1 172 ? 17.864 3.576 2.153 1.00 72.19 172 ALA A O 1
ATOM 1371 N N . LYS A 1 173 ? 18.534 4.901 3.829 1.00 69.94 173 LYS A N 1
ATOM 1372 C CA . LYS A 1 173 ? 19.347 3.867 4.493 1.00 69.94 173 LYS A CA 1
ATOM 1373 C C . LYS A 1 173 ? 18.553 2.582 4.781 1.00 69.94 173 LYS A C 1
ATOM 1375 O O . LYS A 1 173 ? 19.122 1.495 4.748 1.00 69.94 173 LYS A O 1
ATOM 1380 N N . ARG A 1 174 ? 17.238 2.683 5.013 1.00 76.75 174 ARG A N 1
ATOM 1381 C CA . ARG A 1 174 ? 16.366 1.557 5.390 1.00 76.75 174 ARG A CA 1
ATOM 1382 C C . ARG A 1 174 ? 15.679 0.922 4.177 1.00 76.75 174 ARG A C 1
ATOM 1384 O O . ARG A 1 174 ? 14.935 1.596 3.478 1.00 76.75 174 ARG A O 1
ATOM 1391 N N . ARG A 1 175 ? 15.863 -0.389 3.989 1.00 78.75 175 ARG A N 1
ATOM 1392 C CA . ARG A 1 175 ? 15.228 -1.187 2.918 1.00 78.75 175 ARG A CA 1
ATOM 1393 C C . ARG A 1 175 ? 13.701 -1.222 3.016 1.00 78.75 175 ARG A C 1
ATOM 1395 O O . ARG A 1 175 ? 13.017 -1.117 2.009 1.00 78.75 175 ARG A O 1
ATOM 1402 N N . SER A 1 176 ? 13.159 -1.278 4.232 1.00 80.38 176 SER A N 1
ATOM 1403 C CA . SER A 1 176 ? 11.711 -1.183 4.458 1.00 80.38 176 SER A CA 1
ATOM 1404 C C . SER A 1 176 ? 11.104 0.120 3.939 1.00 80.38 176 SER A C 1
ATOM 1406 O O . SER A 1 176 ? 9.962 0.126 3.500 1.00 80.38 176 SER A O 1
ATOM 1408 N N . TYR A 1 177 ? 11.870 1.211 3.929 1.00 85.38 177 TYR A N 1
ATOM 1409 C CA . TYR A 1 177 ? 11.394 2.489 3.416 1.00 85.38 177 TYR A CA 1
ATOM 1410 C C . TYR A 1 177 ? 11.249 2.481 1.891 1.00 85.38 177 TYR A C 1
ATOM 1412 O O . TYR A 1 177 ? 10.223 2.903 1.378 1.00 85.38 177 TYR A O 1
ATOM 1420 N N . THR A 1 178 ? 12.225 1.930 1.164 1.00 85.25 178 THR A N 1
ATOM 1421 C CA . THR A 1 178 ? 12.148 1.827 -0.303 1.00 85.25 178 THR A CA 1
ATOM 1422 C C . THR A 1 178 ? 11.037 0.880 -0.761 1.00 85.25 178 THR A C 1
ATOM 1424 O O . THR A 1 178 ? 10.360 1.179 -1.739 1.00 85.25 178 THR A O 1
ATOM 1427 N N . LEU A 1 179 ? 10.782 -0.212 -0.025 1.00 88.31 179 LEU A N 1
ATOM 1428 C CA . LEU A 1 1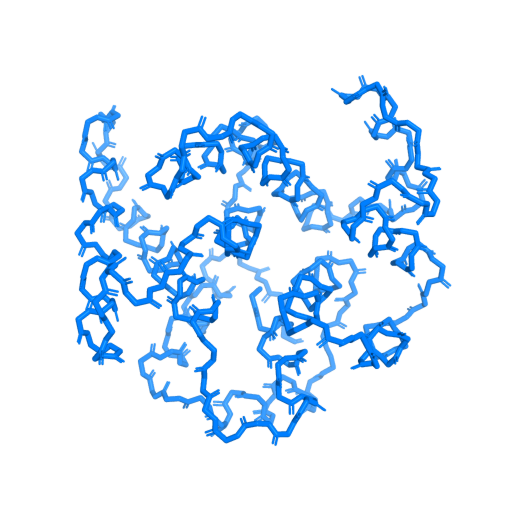79 ? 9.621 -1.081 -0.268 1.00 88.31 179 LEU A CA 1
ATOM 1429 C C . LEU A 1 179 ? 8.295 -0.332 -0.066 1.00 88.31 179 LEU A C 1
ATOM 1431 O O . LEU A 1 179 ? 7.384 -0.460 -0.883 1.00 88.31 179 LEU A O 1
ATOM 1435 N N . LEU A 1 180 ? 8.197 0.454 1.011 1.00 90.06 180 LEU A N 1
ATOM 1436 C CA . LEU A 1 180 ? 7.016 1.257 1.326 1.00 90.06 180 LEU A CA 1
ATOM 1437 C C . LEU A 1 180 ? 6.749 2.290 0.229 1.00 90.06 180 LEU A C 1
ATOM 1439 O O . LEU A 1 180 ? 5.628 2.351 -0.271 1.00 90.06 180 LEU A O 1
ATOM 1443 N N . CYS A 1 181 ? 7.774 3.042 -0.188 1.00 92.44 181 CYS A N 1
ATOM 1444 C CA . CYS A 1 181 ? 7.667 3.984 -1.302 1.00 92.44 181 CYS A CA 1
ATOM 1445 C C . CYS A 1 181 ? 7.260 3.265 -2.592 1.00 92.44 181 CYS A C 1
ATOM 1447 O O . CYS A 1 181 ? 6.394 3.743 -3.304 1.00 92.44 181 CYS A O 1
ATOM 1449 N N . GLY A 1 182 ? 7.799 2.082 -2.881 1.00 93.25 182 GLY A N 1
ATOM 1450 C CA . GLY A 1 182 ? 7.383 1.321 -4.057 1.00 93.25 182 GLY A CA 1
ATOM 1451 C C . GLY A 1 182 ? 5.897 0.953 -4.062 1.00 93.25 182 GLY A C 1
ATOM 1452 O O . GLY A 1 182 ? 5.235 1.073 -5.089 1.00 93.25 182 GLY A O 1
ATOM 1453 N N . GLY A 1 183 ? 5.350 0.540 -2.918 1.00 93.88 183 GLY A N 1
ATOM 1454 C CA . GLY A 1 183 ? 3.931 0.186 -2.817 1.00 93.88 183 GLY A CA 1
ATOM 1455 C C . GLY A 1 183 ? 3.012 1.393 -2.888 1.00 93.88 183 GLY A C 1
ATOM 1456 O O . GLY A 1 183 ? 2.038 1.369 -3.633 1.00 93.88 183 GLY A O 1
ATOM 1457 N N . LEU A 1 184 ? 3.354 2.452 -2.151 1.00 95.38 184 LEU A N 1
ATOM 1458 C CA . LEU A 1 184 ? 2.606 3.704 -2.165 1.00 95.38 184 LEU A CA 1
ATOM 1459 C C . LEU A 1 184 ? 2.678 4.377 -3.543 1.00 95.38 184 LEU A C 1
ATOM 1461 O O . LEU A 1 184 ? 1.663 4.811 -4.064 1.00 95.38 184 LEU A O 1
ATOM 1465 N N . GLY A 1 185 ? 3.857 4.404 -4.164 1.00 95.75 185 GLY A N 1
ATOM 1466 C CA . GLY A 1 185 ? 4.065 4.977 -5.491 1.00 95.75 185 GLY A CA 1
ATOM 1467 C C . GLY A 1 185 ? 3.241 4.273 -6.565 1.00 95.75 185 GLY A C 1
ATOM 1468 O O . GLY A 1 185 ? 2.632 4.951 -7.380 1.00 95.75 185 GLY A O 1
ATOM 1469 N N . GLN A 1 186 ? 3.155 2.937 -6.528 1.00 95.56 186 GLN A N 1
ATOM 1470 C CA . GLN A 1 186 ? 2.322 2.179 -7.470 1.00 95.56 186 GLN A CA 1
ATOM 1471 C C . GLN A 1 186 ? 0.839 2.560 -7.371 1.00 95.56 186 GLN A C 1
ATOM 1473 O O . GLN A 1 186 ? 0.119 2.448 -8.355 1.00 95.56 186 GLN A O 1
ATOM 1478 N N . ALA A 1 187 ? 0.367 2.971 -6.193 1.00 96.12 187 ALA A N 1
ATOM 1479 C CA . ALA A 1 187 ? -1.031 3.347 -6.026 1.00 96.12 187 ALA A CA 1
ATOM 1480 C C . ALA A 1 187 ? -1.365 4.685 -6.704 1.00 96.12 187 ALA A C 1
ATOM 1482 O O . ALA A 1 187 ? -2.512 4.894 -7.060 1.00 96.12 187 ALA A O 1
ATOM 1483 N N . PHE A 1 188 ? -0.393 5.584 -6.888 1.00 96.38 188 PHE A N 1
ATOM 1484 C CA . PHE A 1 188 ? -0.638 6.944 -7.395 1.00 96.38 188 PHE A CA 1
ATOM 1485 C C . PHE A 1 188 ? 0.017 7.239 -8.745 1.00 96.38 188 PHE A C 1
ATOM 1487 O O . PHE A 1 188 ? -0.262 8.274 -9.348 1.00 96.38 188 PHE A O 1
ATOM 1494 N N . PHE A 1 189 ? 0.892 6.359 -9.224 1.00 95.19 189 PHE A N 1
ATOM 1495 C CA . PHE A 1 189 ? 1.583 6.515 -10.494 1.00 95.19 189 PHE A CA 1
ATOM 1496 C C . PHE A 1 189 ? 1.481 5.231 -11.319 1.00 95.19 189 PHE A C 1
ATOM 1498 O O . PHE A 1 189 ? 1.598 4.139 -10.754 1.00 95.19 189 PHE A O 1
ATOM 1505 N N . PRO A 1 190 ? 1.342 5.340 -12.652 1.00 92.25 190 PRO A N 1
ATOM 1506 C CA . PRO A 1 190 ? 1.489 4.186 -13.524 1.00 92.25 190 PRO A CA 1
ATOM 1507 C C . PRO A 1 190 ? 2.899 3.610 -13.377 1.00 92.25 190 PRO A C 1
ATOM 1509 O O . PRO A 1 190 ? 3.883 4.349 -13.262 1.00 92.25 190 PRO A O 1
ATOM 1512 N N . LEU A 1 191 ? 2.994 2.283 -13.372 1.00 92.62 191 LEU A N 1
ATOM 1513 C CA . LEU A 1 191 ? 4.284 1.616 -13.342 1.00 92.62 191 LEU A CA 1
ATOM 1514 C C . LEU A 1 191 ? 4.918 1.641 -14.744 1.00 92.62 191 LEU A C 1
ATOM 1516 O O . LEU A 1 191 ? 4.235 1.428 -15.744 1.00 92.62 191 LEU A O 1
ATOM 1520 N N . PRO A 1 192 ? 6.230 1.893 -14.857 1.00 91.75 192 PRO A N 1
ATOM 1521 C CA . PRO A 1 192 ? 6.906 1.830 -16.145 1.00 91.75 192 PRO A CA 1
ATOM 1522 C C . PRO A 1 192 ? 7.014 0.380 -16.612 1.00 91.75 192 PRO A C 1
ATOM 1524 O O . PRO A 1 192 ? 7.655 -0.438 -15.947 1.00 91.75 192 PRO A O 1
ATOM 1527 N N . ALA A 1 193 ? 6.476 0.076 -17.794 1.00 91.12 193 ALA A N 1
ATOM 1528 C CA . ALA A 1 193 ? 6.458 -1.282 -18.342 1.00 91.12 193 ALA A CA 1
ATOM 1529 C C . ALA A 1 193 ? 7.850 -1.944 -18.382 1.00 91.12 193 ALA A C 1
ATOM 1531 O O . ALA A 1 193 ? 7.983 -3.140 -18.126 1.00 91.12 193 ALA A O 1
ATOM 1532 N N . SER A 1 194 ? 8.909 -1.173 -18.655 1.00 90.62 194 SER A N 1
ATOM 1533 C CA . SER A 1 194 ? 10.290 -1.671 -18.646 1.00 90.62 194 SER A CA 1
ATOM 1534 C C . SER A 1 194 ? 10.734 -2.151 -17.259 1.00 90.62 194 SER A C 1
ATOM 1536 O O . SER A 1 194 ? 11.341 -3.217 -17.150 1.00 90.62 194 SER A O 1
ATOM 1538 N N . LEU A 1 195 ? 10.397 -1.410 -16.197 1.00 90.00 195 LEU A N 1
ATOM 1539 C CA . LEU A 1 195 ? 10.698 -1.788 -14.814 1.00 90.00 195 LEU A CA 1
ATOM 1540 C C . LEU A 1 195 ? 9.829 -2.957 -14.349 1.00 90.00 195 LEU A C 1
ATOM 1542 O O . LEU A 1 195 ? 10.332 -3.852 -13.664 1.00 90.00 195 LEU A O 1
ATOM 1546 N N . SER A 1 196 ? 8.553 -2.965 -14.737 1.00 91.56 196 SER A N 1
ATOM 1547 C CA . SER A 1 196 ? 7.612 -4.045 -14.441 1.00 91.56 196 SER A CA 1
ATOM 1548 C C . SER A 1 196 ? 8.076 -5.369 -15.046 1.00 91.56 196 SER A C 1
ATOM 1550 O O . SER A 1 196 ? 8.241 -6.346 -14.315 1.00 91.56 196 SER A O 1
ATOM 1552 N N . ASN A 1 197 ? 8.384 -5.387 -16.346 1.00 91.88 197 ASN A N 1
ATOM 1553 C CA . ASN A 1 197 ? 8.847 -6.584 -17.052 1.00 91.88 197 ASN A CA 1
ATOM 1554 C C . ASN A 1 197 ? 10.176 -7.095 -16.486 1.00 91.88 197 ASN A C 1
ATOM 1556 O O . ASN A 1 197 ? 10.265 -8.253 -16.082 1.00 91.88 197 ASN A O 1
ATOM 1560 N N . ALA A 1 198 ? 11.173 -6.213 -16.342 1.00 90.06 198 ALA A N 1
ATOM 1561 C CA . ALA A 1 198 ? 12.464 -6.590 -15.769 1.00 90.06 198 ALA A CA 1
ATOM 1562 C C . ALA A 1 198 ? 12.326 -7.151 -14.344 1.00 90.06 198 ALA A C 1
ATOM 1564 O O . ALA A 1 198 ? 13.026 -8.085 -13.963 1.00 90.06 198 ALA A O 1
ATOM 1565 N N . THR A 1 199 ? 11.402 -6.607 -13.548 1.00 90.44 199 THR A N 1
ATOM 1566 C CA . THR A 1 199 ? 11.141 -7.106 -12.195 1.00 90.44 199 THR A CA 1
ATOM 1567 C C . THR A 1 199 ? 10.478 -8.478 -12.208 1.00 90.44 199 THR A C 1
ATOM 1569 O O . THR A 1 199 ? 10.885 -9.346 -11.439 1.00 90.44 199 THR A O 1
ATOM 1572 N N . LEU A 1 200 ? 9.490 -8.700 -13.076 1.00 90.56 200 LEU A N 1
ATOM 1573 C CA . LEU A 1 200 ? 8.815 -9.993 -13.218 1.00 90.56 200 LEU A CA 1
ATOM 1574 C C . LEU A 1 200 ? 9.756 -11.100 -13.708 1.00 90.56 200 LEU A C 1
ATOM 1576 O O . LEU A 1 200 ? 9.570 -12.257 -13.334 1.00 90.56 200 LEU A O 1
ATOM 1580 N N . ASP A 1 201 ? 10.759 -10.766 -14.516 1.00 90.44 201 ASP A N 1
ATOM 1581 C CA . ASP A 1 201 ? 11.746 -11.729 -15.020 1.00 90.44 201 ASP A CA 1
ATOM 1582 C C . ASP A 1 201 ? 12.763 -12.162 -13.957 1.00 90.44 201 ASP A C 1
ATOM 1584 O O . ASP A 1 201 ? 13.325 -13.252 -14.043 1.00 90.44 201 ASP A O 1
ATOM 1588 N N . LEU A 1 202 ? 12.973 -11.342 -12.925 1.00 87.19 202 LEU A N 1
ATOM 1589 C CA . LEU A 1 202 ? 13.869 -11.650 -11.806 1.00 87.19 202 LEU A CA 1
ATOM 1590 C C . LEU A 1 202 ? 13.177 -12.391 -10.654 1.00 87.19 202 LEU A C 1
ATOM 1592 O O . LEU A 1 202 ? 13.847 -12.854 -9.727 1.00 87.19 202 LEU A O 1
ATOM 1596 N N . LEU A 1 203 ? 11.845 -12.475 -10.663 1.00 85.38 203 LEU A N 1
ATOM 1597 C CA . LEU A 1 203 ? 11.089 -13.123 -9.597 1.00 85.38 203 LEU A CA 1
ATOM 1598 C C . LEU A 1 203 ? 11.104 -14.645 -9.730 1.00 85.38 203 LEU A C 1
ATOM 1600 O O . LEU A 1 203 ? 10.961 -15.199 -10.814 1.00 85.38 203 LEU A O 1
ATOM 1604 N N . HIS A 1 204 ? 11.185 -15.324 -8.584 1.00 85.19 204 HIS A N 1
ATOM 1605 C CA . HIS A 1 204 ? 10.911 -16.758 -8.505 1.00 85.19 204 HIS A CA 1
ATOM 1606 C C . HIS A 1 204 ? 9.482 -17.052 -8.987 1.00 85.19 204 HIS A C 1
ATOM 1608 O O . HIS A 1 204 ? 8.567 -16.289 -8.670 1.00 85.19 204 HIS A O 1
ATOM 1614 N N . GLU A 1 205 ? 9.280 -18.176 -9.678 1.00 84.75 205 GLU A N 1
ATOM 1615 C CA . GLU A 1 205 ? 8.006 -18.534 -10.323 1.00 84.75 205 GLU A CA 1
ATOM 1616 C C . GLU A 1 205 ? 6.797 -18.463 -9.379 1.00 84.75 205 GLU A C 1
ATOM 1618 O O . GLU A 1 205 ? 5.752 -17.928 -9.745 1.00 84.75 205 GLU A O 1
ATOM 1623 N N . ASP A 1 206 ? 6.938 -18.902 -8.125 1.00 84.31 206 ASP A N 1
ATOM 1624 C CA . ASP A 1 206 ? 5.851 -18.789 -7.142 1.00 84.31 206 ASP A CA 1
ATOM 1625 C C . ASP A 1 206 ? 5.470 -17.333 -6.830 1.00 84.31 206 ASP A C 1
ATOM 1627 O O . ASP A 1 206 ? 4.286 -17.008 -6.747 1.00 84.31 206 ASP A O 1
ATOM 1631 N N . TYR A 1 207 ? 6.451 -16.435 -6.688 1.00 88.31 207 TYR A N 1
ATOM 1632 C CA . TYR A 1 207 ? 6.190 -15.013 -6.433 1.00 88.31 207 TYR A CA 1
ATOM 1633 C C . TYR A 1 207 ? 5.654 -14.326 -7.683 1.00 88.31 207 TYR A C 1
ATOM 1635 O O . TYR A 1 207 ? 4.727 -13.524 -7.588 1.00 88.31 207 TYR A O 1
ATOM 1643 N N . LYS A 1 208 ? 6.182 -14.683 -8.858 1.00 90.69 208 LYS A N 1
ATOM 1644 C CA . LYS A 1 208 ? 5.670 -14.221 -10.148 1.00 90.69 208 LYS A CA 1
ATOM 1645 C C . LYS A 1 208 ? 4.196 -14.600 -10.305 1.00 90.69 208 LYS A C 1
ATOM 1647 O O . LYS A 1 208 ? 3.379 -13.728 -10.587 1.00 90.69 208 LYS A O 1
ATOM 1652 N N . ARG A 1 209 ? 3.827 -15.855 -10.017 1.00 91.88 209 ARG A N 1
ATOM 1653 C CA . ARG A 1 209 ? 2.434 -16.330 -10.036 1.00 91.88 209 ARG A CA 1
ATOM 1654 C C . ARG A 1 209 ? 1.539 -15.521 -9.100 1.00 91.88 209 ARG A C 1
ATOM 1656 O O . ARG A 1 209 ? 0.460 -15.114 -9.525 1.00 91.88 209 ARG A O 1
ATOM 1663 N N . ILE A 1 210 ? 1.968 -15.273 -7.860 1.00 90.94 210 ILE A N 1
ATOM 1664 C CA . ILE A 1 210 ? 1.192 -14.482 -6.887 1.00 90.94 210 ILE A CA 1
ATOM 1665 C C . ILE A 1 210 ? 0.997 -13.052 -7.392 1.00 90.94 210 ILE A C 1
ATOM 1667 O O . ILE A 1 210 ? -0.132 -12.575 -7.421 1.00 90.94 210 ILE A O 1
ATOM 1671 N N . VAL A 1 211 ? 2.063 -12.381 -7.839 1.00 93.69 211 VAL A N 1
ATOM 1672 C CA . VAL A 1 211 ? 1.989 -10.998 -8.337 1.00 93.69 211 VAL A CA 1
ATOM 1673 C C . VAL A 1 211 ? 1.057 -10.887 -9.539 1.00 93.69 211 VAL A C 1
ATOM 1675 O O . VAL A 1 211 ? 0.177 -10.028 -9.538 1.00 93.69 211 VAL A O 1
ATOM 1678 N N . LEU A 1 212 ? 1.218 -11.764 -10.534 1.00 94.00 212 LEU A N 1
ATOM 1679 C CA . LEU A 1 212 ? 0.387 -11.765 -11.738 1.00 94.00 212 LEU A CA 1
ATOM 1680 C C . LEU A 1 212 ? -1.080 -12.064 -11.414 1.00 94.00 212 LEU A C 1
ATOM 1682 O O . LEU A 1 212 ? -1.968 -11.385 -11.924 1.00 94.00 212 LEU A O 1
ATOM 1686 N N . SER A 1 213 ? -1.337 -13.041 -10.538 1.00 94.25 213 SER A N 1
ATOM 1687 C CA . SER A 1 213 ? -2.700 -13.376 -10.112 1.00 94.25 213 SER A CA 1
ATOM 1688 C C . SER A 1 213 ? -3.332 -12.214 -9.355 1.00 94.25 213 SER A C 1
ATOM 1690 O O . SER A 1 213 ? -4.459 -11.844 -9.644 1.00 94.25 213 SER A O 1
ATOM 1692 N N . PHE A 1 214 ? -2.594 -11.582 -8.442 1.00 94.69 214 PHE A N 1
ATOM 1693 C CA . PHE A 1 214 ? -3.084 -10.447 -7.666 1.00 94.69 214 PHE A CA 1
ATOM 1694 C C . PHE A 1 214 ? -3.414 -9.244 -8.550 1.00 94.69 214 PHE A C 1
ATOM 1696 O O . PHE A 1 214 ? -4.490 -8.672 -8.422 1.00 94.69 214 PHE A O 1
ATOM 1703 N N . HIS A 1 215 ? -2.516 -8.879 -9.471 1.00 93.50 215 HIS A N 1
ATOM 1704 C CA . HIS A 1 215 ? -2.769 -7.786 -10.410 1.00 93.50 215 HIS A CA 1
ATOM 1705 C C . HIS A 1 215 ? -3.994 -8.065 -11.282 1.00 93.50 215 HIS A C 1
ATOM 1707 O O . HIS A 1 215 ? -4.822 -7.181 -11.454 1.00 93.50 215 HIS A O 1
ATOM 1713 N N . LYS A 1 216 ? -4.142 -9.297 -11.782 1.00 93.62 216 LYS A N 1
ATOM 1714 C CA . LYS A 1 216 ? -5.304 -9.688 -12.584 1.00 93.62 216 LYS A CA 1
ATOM 1715 C C . LYS A 1 216 ? -6.605 -9.637 -11.781 1.00 93.62 216 LYS A C 1
ATOM 1717 O O . LYS A 1 216 ? -7.610 -9.153 -12.283 1.00 93.62 216 LYS A O 1
ATOM 1722 N N . THR A 1 217 ? -6.599 -10.175 -10.567 1.00 94.06 217 THR A N 1
ATOM 1723 C CA . THR A 1 217 ? -7.802 -10.307 -9.742 1.00 94.06 217 THR A CA 1
ATOM 1724 C C . THR A 1 217 ? -8.325 -8.962 -9.242 1.00 94.06 217 THR A C 1
ATOM 1726 O O . THR A 1 217 ? -9.534 -8.785 -9.153 1.00 94.06 217 THR A O 1
ATOM 1729 N N . TYR A 1 218 ? -7.430 -8.016 -8.948 1.00 92.50 218 TYR A N 1
ATOM 1730 C CA . TYR A 1 218 ? -7.785 -6.690 -8.431 1.00 92.50 218 TYR A CA 1
ATOM 1731 C C . TYR A 1 218 ? -7.617 -5.564 -9.465 1.00 92.50 218 TYR A C 1
ATOM 1733 O O . TYR A 1 218 ? -7.526 -4.404 -9.078 1.00 92.50 218 TYR A O 1
ATOM 1741 N N . ASP A 1 219 ? -7.544 -5.913 -10.754 1.00 90.31 219 ASP A N 1
ATOM 1742 C CA . ASP A 1 219 ? -7.433 -4.992 -11.898 1.00 90.31 219 ASP A CA 1
ATOM 1743 C C . ASP A 1 219 ? -6.360 -3.896 -11.732 1.00 90.31 219 ASP A C 1
ATOM 1745 O O . ASP A 1 219 ? -6.594 -2.699 -11.892 1.00 90.31 219 ASP A O 1
ATOM 1749 N N . LEU A 1 220 ? -5.149 -4.309 -11.350 1.00 88.19 220 LEU A N 1
ATOM 1750 C CA . LEU A 1 220 ? -4.027 -3.396 -11.140 1.00 88.19 220 LEU A CA 1
ATOM 1751 C C . LEU A 1 220 ? -3.190 -3.250 -12.412 1.00 88.19 220 LEU A C 1
ATOM 1753 O O . LEU A 1 220 ? -2.748 -4.242 -12.998 1.00 88.19 220 LEU A O 1
ATOM 1757 N N . ALA A 1 221 ? -2.872 -2.006 -12.769 1.00 78.81 221 ALA A N 1
ATOM 1758 C CA . ALA A 1 221 ? -1.999 -1.697 -13.898 1.00 78.81 221 ALA A CA 1
ATOM 1759 C C . ALA A 1 221 ? -0.564 -2.249 -13.725 1.00 78.81 221 ALA A C 1
ATOM 1761 O O . ALA A 1 221 ? -0.038 -2.354 -12.605 1.00 78.81 221 ALA A O 1
ATOM 1762 N N . PHE A 1 222 ? 0.057 -2.584 -14.861 1.00 68.00 222 PHE A N 1
ATOM 1763 C CA . PHE A 1 222 ? 1.470 -2.964 -15.004 1.00 68.00 222 PHE A CA 1
ATOM 1764 C C . PHE A 1 222 ? 2.316 -1.829 -15.563 1.00 68.00 222 PHE A C 1
ATOM 1766 O O . PHE A 1 222 ? 1.766 -1.008 -16.326 1.00 68.00 222 PHE A O 1
#

Mean predicted aligned error: 6.54 Å